Protein AF-A0A261FPN2-F1 (afdb_monomer_lite)

Radius of gyration: 29.05 Å; chains: 1; bounding box: 63×43×83 Å

Sequence (338 aa):
MRDDDDLLTIGEVAKLDGVSTKALRYYDAHGILAPIETDPRTGYRYYAPDQLLEMDVIRLCLEAGVPLDSIEAFHQTDGSLDWRALMETGRDRVAREIARLRTLETSLNDYLGEMTRKARTPADGVVRSDLPPTWMVGRPWPYYGGPFVLKPYLRAMTLLRTAVREAGLPRLLRRGIIIDCREGRAYAYQQFEPGIAKPRSDAAESAMTGIDATGIDMAIPGAAGTGKAPDQDISPTDNRTVPINDASHAGDDSVDSPDFGFDPSLTVFHPTGGPAEGQVIERESLTACFDDALAMVARNDPNKWPHATVCEIWGSHTADGRVRVRYTRHRCGVGRTA

Secondary structure (DSSP, 8-state):
---GGGPEEHHHHHHHHT--HHHHHHHHHTTSS--SEE-TTT--EEE-TTHHHHHHHHHHHHHTT--GGGGGGGB-TTS-B-HHHHHHHHHHHHHHHHHHHHHHHHHHHHHHHHHHHTT---TTSEEEEEEPP-EEEEEE-TTTTS---HHHHHHHHHHHHHHHHHTTPPEEEEEEEEEETTTTEEEEEEEEPPP-PPP---S---------------PPP------PPP----------------------S----------TTSEEE----EEEEEEEEEESSHHHHHHHHHHHHTTS-TTT--EEEEEEEEEEE-TTS-EEEEEEEESS---EE-

Foldseek 3Di:
DPPPVQKDWLVRLCVVLVHDSVVVVVCCVLLLDNAPDADPVPRTGIHGPVCSVSVVLLVLLVVLVNDPVCQSVQQDPVSDGPSVVSNVNSVVSNVVVVLVVVLVVVQVVLQVVLVVVVPDQDPVQKDKDFWAKFKKKWFWDPQQVHFDDDVVLVVRVVVQVVQCVVLVWRWHQWWFKKAQLVVRTITGITTTDPRPDDDDDDDDDDDDDDDDDDDDDDDDDDDDDDDDDDDDDDDDDDDDDDDDDDPDDDDDPDDQDDCSPGDPSMWMWTWRTTIKMKGKDKALDPRVQVRVLSVVSNPDDCQQFSMKGWTAGPCLQDPVGIGMIMIMTGRTHRHIDD

Organism: NCBI:txid1630166

Structure (mmCIF, N/CA/C/O backbone):
data_AF-A0A261FPN2-F1
#
_entry.id   AF-A0A261FPN2-F1
#
loop_
_atom_site.group_PDB
_atom_site.id
_atom_site.type_symbol
_atom_site.label_atom_id
_atom_site.label_alt_id
_atom_site.label_comp_id
_atom_site.label_asym_id
_atom_site.label_entity_id
_atom_site.label_seq_id
_atom_site.pdbx_PDB_ins_code
_atom_site.Cartn_x
_atom_site.Cartn_y
_atom_site.Cartn_z
_atom_site.occupancy
_atom_site.B_iso_or_equiv
_atom_site.auth_seq_id
_atom_site.auth_comp_id
_atom_site.auth_asym_id
_atom_site.auth_atom_id
_atom_site.pdbx_PDB_model_num
ATOM 1 N N . MET A 1 1 ? -26.924 4.685 50.268 1.00 45.91 1 MET A N 1
ATOM 2 C CA . MET A 1 1 ? -28.001 4.337 49.327 1.00 45.91 1 MET A CA 1
ATOM 3 C C . MET A 1 1 ? -28.086 5.493 48.361 1.00 45.91 1 MET A C 1
ATOM 5 O O . MET A 1 1 ? -28.294 6.603 48.831 1.00 45.91 1 MET A O 1
ATOM 9 N N . ARG A 1 2 ? -27.753 5.270 47.086 1.00 52.06 2 ARG A N 1
ATOM 10 C CA . ARG A 1 2 ? -28.153 6.202 46.022 1.00 52.06 2 ARG A CA 1
ATOM 11 C C . ARG A 1 2 ? -29.675 6.057 45.890 1.00 52.06 2 ARG A C 1
ATOM 13 O O . ARG A 1 2 ? -30.157 4.946 46.105 1.00 52.06 2 ARG A O 1
ATOM 20 N N . ASP A 1 3 ? -30.404 7.147 45.673 1.00 55.84 3 ASP A N 1
ATOM 21 C CA . ASP A 1 3 ? -31.851 7.056 45.453 1.00 55.84 3 ASP A CA 1
ATOM 22 C C . ASP A 1 3 ? -32.103 6.250 44.168 1.00 55.84 3 ASP A C 1
ATOM 24 O O . ASP A 1 3 ? -31.392 6.427 43.180 1.00 55.84 3 ASP A O 1
ATOM 28 N N . ASP A 1 4 ? -33.096 5.355 44.188 1.00 57.25 4 ASP A N 1
ATOM 29 C CA . ASP A 1 4 ? -33.496 4.536 43.025 1.00 57.25 4 ASP A CA 1
ATOM 30 C C . ASP A 1 4 ? -33.842 5.406 41.798 1.00 57.25 4 ASP A C 1
ATOM 32 O O . ASP A 1 4 ? -33.690 4.960 40.663 1.00 57.25 4 ASP A O 1
ATOM 36 N N . ASP A 1 5 ? -34.251 6.660 42.025 1.00 66.00 5 ASP A N 1
ATOM 37 C CA . ASP A 1 5 ? -34.567 7.645 40.982 1.00 66.00 5 ASP A CA 1
ATOM 38 C C . ASP A 1 5 ? -33.328 8.144 40.201 1.00 66.00 5 ASP A C 1
ATOM 40 O O . ASP A 1 5 ? -33.485 8.726 39.127 1.00 66.00 5 ASP A O 1
ATOM 44 N N . ASP A 1 6 ? -32.104 7.898 40.690 1.00 84.12 6 ASP A N 1
ATOM 45 C CA . ASP A 1 6 ? -30.853 8.291 40.018 1.00 84.12 6 ASP A CA 1
ATOM 46 C C . ASP A 1 6 ? -30.243 7.163 39.160 1.00 84.12 6 ASP A C 1
ATOM 48 O O . ASP A 1 6 ? -29.237 7.379 38.475 1.00 84.12 6 ASP A O 1
ATOM 52 N N . LEU A 1 7 ? -30.805 5.948 39.203 1.00 91.50 7 LEU A N 1
ATOM 53 C CA . LEU A 1 7 ? -30.295 4.786 38.474 1.00 91.50 7 LEU A CA 1
ATOM 54 C C . LEU A 1 7 ? -31.094 4.515 37.198 1.00 91.50 7 LEU A C 1
ATOM 56 O O . LEU A 1 7 ? -32.315 4.604 37.152 1.00 91.50 7 LEU A O 1
ATOM 60 N N . LEU A 1 8 ? -30.381 4.111 36.152 1.00 92.88 8 LEU A N 1
ATOM 61 C CA . LEU A 1 8 ? -30.948 3.820 34.843 1.00 92.88 8 LEU A CA 1
ATOM 62 C C . LEU A 1 8 ? -31.152 2.318 34.680 1.00 92.88 8 LEU A C 1
ATOM 64 O O . LEU A 1 8 ? -30.235 1.518 34.876 1.00 92.88 8 LEU A O 1
ATOM 68 N N . THR A 1 9 ? -32.338 1.914 34.247 1.00 94.06 9 THR A N 1
ATOM 69 C CA . THR A 1 9 ? -32.586 0.531 33.841 1.00 94.06 9 THR A CA 1
ATOM 70 C C . THR A 1 9 ? -31.811 0.194 32.567 1.00 94.06 9 THR A C 1
ATOM 72 O O . THR A 1 9 ? -31.523 1.049 31.728 1.00 94.06 9 THR A O 1
ATOM 75 N N . ILE A 1 10 ? -31.555 -1.097 32.338 1.00 93.56 10 ILE A N 1
ATOM 76 C CA . ILE A 1 10 ? -30.924 -1.575 31.093 1.00 93.56 10 ILE A CA 1
ATOM 77 C C . ILE A 1 10 ? -31.620 -1.076 29.811 1.00 93.56 10 ILE A C 1
ATOM 79 O O . ILE A 1 10 ? -30.971 -0.899 28.784 1.00 93.56 10 ILE A O 1
ATOM 83 N N . GLY A 1 11 ? -32.942 -0.871 29.848 1.00 92.75 11 GLY A N 1
ATOM 84 C CA . GLY A 1 11 ? -33.708 -0.366 28.707 1.00 92.75 11 GLY A CA 1
ATOM 85 C C . GLY A 1 11 ? -33.477 1.122 28.449 1.00 92.75 11 GLY A C 1
ATOM 86 O O . GLY A 1 11 ? -33.424 1.539 27.293 1.00 92.75 11 GLY A O 1
ATOM 87 N N . GLU A 1 12 ? -33.309 1.909 29.510 1.00 93.19 12 GLU A N 1
ATOM 88 C CA . GLU A 1 12 ? -32.992 3.335 29.419 1.00 93.19 12 GLU A CA 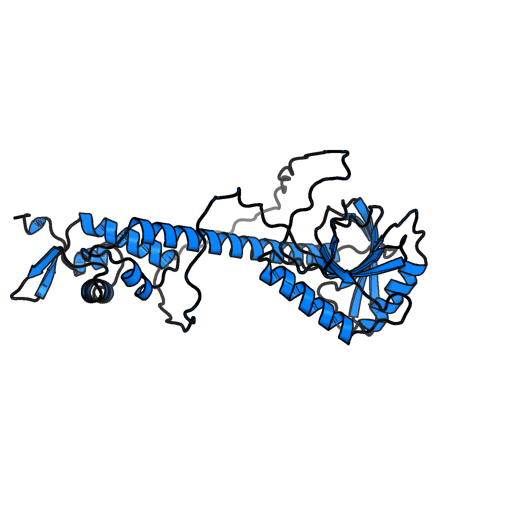1
ATOM 89 C C . GLU A 1 12 ? -31.569 3.544 28.911 1.00 93.19 12 GLU A C 1
ATOM 91 O O . GLU A 1 12 ? -31.394 4.284 27.947 1.00 93.19 12 GLU A O 1
ATOM 96 N N . VAL A 1 13 ? -30.589 2.811 29.454 1.00 91.69 13 VAL A N 1
ATOM 97 C CA . VAL A 1 13 ? -29.198 2.830 28.960 1.00 91.69 13 VAL A CA 1
ATOM 98 C C . VAL A 1 13 ? -29.137 2.425 27.488 1.00 91.69 13 VAL A C 1
ATOM 100 O O . VAL A 1 13 ? -28.566 3.136 26.667 1.00 91.69 13 VAL A O 1
ATOM 103 N N . ALA A 1 14 ? -29.806 1.328 27.115 1.00 90.56 14 ALA A N 1
ATOM 104 C CA . ALA A 1 14 ? -29.881 0.873 25.726 1.00 90.56 14 ALA A CA 1
ATOM 105 C C . ALA A 1 14 ? -30.400 1.966 24.775 1.00 90.56 14 ALA A C 1
ATOM 107 O O . ALA A 1 14 ? -29.892 2.139 23.667 1.00 90.56 14 ALA A O 1
ATOM 108 N N . LYS A 1 15 ? -31.409 2.726 25.211 1.00 90.19 15 LYS A N 1
ATOM 109 C CA . LYS A 1 15 ? -31.990 3.813 24.421 1.00 90.19 15 LYS A CA 1
ATOM 110 C C . LYS A 1 15 ? -31.086 5.047 24.361 1.00 90.19 15 LYS A C 1
ATOM 112 O O . LYS A 1 15 ? -31.037 5.675 23.307 1.00 90.19 15 LYS A O 1
ATOM 117 N N . LEU A 1 16 ? -30.427 5.403 25.464 1.00 87.94 16 LEU A N 1
ATOM 118 C CA . LEU A 1 16 ? -29.538 6.565 25.548 1.00 87.94 16 LEU A CA 1
ATOM 119 C C . LEU A 1 16 ? -28.269 6.366 24.711 1.00 87.94 16 LEU A C 1
ATOM 121 O O . LEU A 1 16 ? -27.937 7.235 23.910 1.00 87.94 16 LEU A O 1
ATOM 125 N N . ASP A 1 17 ? -27.638 5.196 24.818 1.00 83.19 17 ASP A N 1
ATOM 126 C CA . ASP A 1 17 ? -26.339 4.928 24.186 1.00 83.19 17 ASP A CA 1
ATOM 127 C C . ASP A 1 17 ? -26.446 4.262 22.808 1.00 83.19 17 ASP A C 1
ATOM 129 O O . ASP A 1 17 ? -25.434 4.028 22.140 1.00 83.19 17 ASP A O 1
ATOM 133 N N . GLY A 1 18 ? -27.673 3.959 22.367 1.00 84.38 18 GLY A N 1
ATOM 134 C CA . GLY A 1 18 ? -27.950 3.372 21.056 1.00 84.38 18 GLY A CA 1
ATOM 135 C C . GLY A 1 18 ? -27.542 1.901 20.930 1.00 84.38 18 GLY A C 1
ATOM 136 O O . GLY A 1 18 ? -27.325 1.415 19.821 1.00 84.38 18 GLY A O 1
ATOM 137 N N . VAL A 1 19 ? -27.440 1.176 22.047 1.00 85.81 19 VAL A N 1
ATOM 138 C CA . VAL A 1 19 ? -27.058 -0.244 22.088 1.00 85.81 19 VAL A CA 1
ATOM 139 C C . VAL A 1 19 ? -28.257 -1.133 22.400 1.00 85.81 19 VAL A C 1
ATOM 141 O O . VAL A 1 19 ? -29.235 -0.722 23.013 1.00 85.81 19 VAL A O 1
ATOM 144 N N . SER A 1 20 ? -28.207 -2.403 21.998 1.00 90.25 20 SER A N 1
ATOM 145 C CA . SER A 1 20 ? -29.272 -3.339 22.373 1.00 90.25 20 SER A CA 1
ATOM 146 C C . SER A 1 20 ? -29.152 -3.761 23.843 1.00 90.25 20 SER A C 1
ATOM 148 O O . SER A 1 20 ? -28.054 -3.962 24.360 1.00 90.25 20 SER A O 1
ATOM 150 N N . THR A 1 21 ? -30.280 -4.033 24.505 1.00 92.81 21 THR A N 1
ATOM 151 C CA . THR A 1 21 ? -30.278 -4.645 25.850 1.00 92.81 21 THR A CA 1
ATOM 152 C C . THR A 1 21 ? -29.568 -6.004 25.873 1.00 92.81 21 THR A C 1
ATOM 154 O O . THR A 1 21 ? -29.032 -6.410 26.902 1.00 92.81 21 THR A O 1
ATOM 157 N N . LYS A 1 22 ? -29.524 -6.712 24.734 1.00 92.38 22 LYS A N 1
ATOM 158 C CA . LYS A 1 22 ? -28.743 -7.944 24.564 1.00 92.38 22 LYS A CA 1
ATOM 159 C C . LYS A 1 22 ? -27.235 -7.677 24.647 1.00 92.38 22 LYS A C 1
ATOM 161 O O . LYS A 1 22 ? -26.543 -8.470 25.273 1.00 92.38 22 LYS A O 1
ATOM 166 N N . ALA A 1 23 ? -26.749 -6.583 24.059 1.00 90.31 23 ALA A N 1
ATOM 167 C CA . ALA A 1 23 ? -25.344 -6.184 24.146 1.00 90.31 23 ALA A CA 1
ATOM 168 C C . ALA A 1 23 ? -24.957 -5.832 25.588 1.00 90.31 23 ALA A C 1
ATOM 170 O O . ALA A 1 23 ? -23.969 -6.346 26.087 1.00 90.31 23 ALA A O 1
ATOM 171 N N . LEU A 1 24 ? -25.793 -5.081 26.310 1.00 91.62 24 LEU A N 1
ATOM 172 C CA . LEU A 1 24 ? -25.547 -4.769 27.726 1.00 91.62 24 LEU A CA 1
ATOM 173 C C . LEU A 1 24 ? -25.494 -6.022 28.615 1.00 91.62 24 LEU A C 1
ATOM 175 O O . LEU A 1 24 ? -24.639 -6.128 29.488 1.00 91.62 24 LEU A O 1
ATOM 179 N N . ARG A 1 25 ? -26.359 -7.016 28.362 1.00 92.19 25 ARG A N 1
ATOM 180 C CA . ARG A 1 25 ? -26.279 -8.326 29.041 1.00 92.19 25 ARG A CA 1
ATOM 181 C C . ARG A 1 25 ? -25.009 -9.093 28.687 1.00 92.19 25 ARG A C 1
ATOM 183 O O . ARG A 1 25 ? -24.506 -9.833 29.522 1.00 92.19 25 ARG A O 1
ATOM 190 N N . TYR A 1 26 ? -24.527 -8.952 27.454 1.00 90.50 26 TYR A N 1
ATOM 191 C CA . TYR A 1 26 ? -23.256 -9.535 27.043 1.00 90.50 26 TYR A CA 1
ATOM 192 C C . TYR A 1 26 ? -22.096 -8.868 27.782 1.00 90.50 26 TYR A C 1
ATOM 194 O O . TYR A 1 26 ? -21.262 -9.579 28.328 1.00 90.50 26 TYR A O 1
ATOM 202 N N . TYR A 1 27 ? -22.073 -7.535 27.857 1.00 91.38 27 TYR A N 1
ATOM 203 C CA . TYR A 1 27 ? -21.020 -6.801 28.558 1.00 91.38 27 TYR A CA 1
ATOM 204 C C . TYR A 1 27 ? -20.962 -7.161 30.041 1.00 91.38 27 TYR A C 1
ATOM 206 O O . TYR A 1 27 ? -19.879 -7.395 30.558 1.00 91.38 27 TYR A O 1
ATOM 214 N N . ASP A 1 28 ? -22.116 -7.285 30.694 1.00 90.88 28 ASP A N 1
ATOM 215 C CA . ASP A 1 28 ? -22.213 -7.778 32.070 1.00 90.88 28 ASP A CA 1
ATOM 216 C C . ASP A 1 28 ? -21.644 -9.202 32.205 1.00 90.88 28 ASP A C 1
ATOM 218 O O . ASP A 1 28 ? -20.754 -9.450 33.014 1.00 90.88 28 ASP A O 1
ATOM 222 N N . ALA A 1 29 ? -22.084 -10.133 31.351 1.00 89.19 29 ALA A N 1
ATOM 223 C CA . ALA A 1 29 ? -21.656 -11.532 31.418 1.00 89.19 29 ALA A CA 1
ATOM 224 C C . ALA A 1 29 ? -20.145 -11.744 31.199 1.00 89.19 29 ALA A C 1
ATOM 226 O O . ALA A 1 29 ? -19.601 -12.7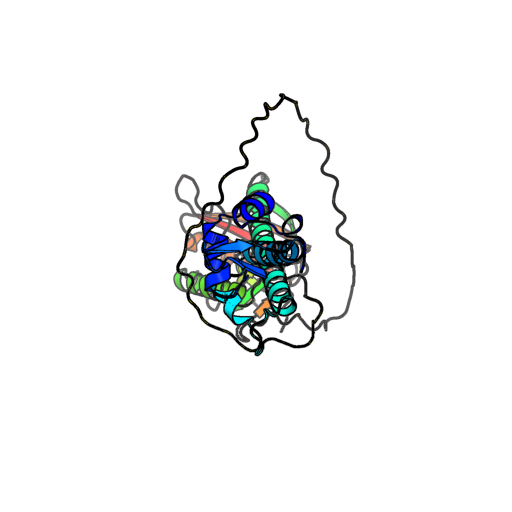23 31.705 1.00 89.19 29 ALA A O 1
ATOM 227 N N . HIS A 1 30 ? -19.488 -10.846 30.463 1.00 86.69 30 HIS A N 1
ATOM 228 C CA . HIS A 1 30 ? -18.053 -10.909 30.157 1.00 86.69 30 HIS A CA 1
ATOM 229 C C . HIS A 1 30 ? -17.228 -9.926 31.006 1.00 86.69 30 HIS A C 1
ATOM 231 O O . HIS A 1 30 ? -16.036 -9.756 30.778 1.00 86.69 30 HIS A O 1
ATOM 237 N N . GLY A 1 31 ? -17.846 -9.262 31.992 1.00 86.25 31 GLY A N 1
ATOM 238 C CA . GLY A 1 31 ? -17.165 -8.313 32.880 1.00 86.25 31 GLY A CA 1
ATOM 239 C C . GLY A 1 31 ? -16.731 -7.001 32.217 1.00 86.25 31 GLY A C 1
ATOM 240 O O . GLY A 1 31 ? -16.047 -6.206 32.846 1.00 86.25 31 GLY A O 1
ATOM 241 N N . ILE A 1 32 ? -17.165 -6.747 30.980 1.00 89.38 32 ILE A N 1
ATOM 242 C CA . ILE A 1 32 ? -16.862 -5.528 30.219 1.00 89.38 32 ILE A CA 1
ATOM 243 C C . ILE A 1 32 ? -17.594 -4.319 30.814 1.00 89.38 32 ILE A C 1
ATOM 245 O O . ILE A 1 32 ? -17.054 -3.220 30.871 1.00 89.38 32 ILE A O 1
ATOM 249 N N . LEU A 1 33 ? -18.843 -4.513 31.244 1.00 90.56 33 LEU A N 1
ATOM 250 C CA . LEU A 1 33 ? -19.577 -3.512 32.014 1.00 90.56 33 LEU A CA 1
ATOM 251 C C . LEU A 1 33 ? -20.621 -4.185 32.901 1.00 90.56 33 LEU A C 1
ATOM 253 O O . LEU A 1 33 ? -21.723 -4.518 32.452 1.00 90.56 33 LEU A O 1
ATOM 257 N N . ALA A 1 34 ? -20.278 -4.353 34.173 1.00 91.38 34 ALA A N 1
ATOM 258 C CA . ALA A 1 34 ? -21.208 -4.849 35.175 1.00 91.38 34 ALA A CA 1
ATOM 259 C C . ALA A 1 34 ? -22.188 -3.737 35.606 1.00 91.38 34 ALA A C 1
ATOM 261 O O . ALA A 1 34 ? -21.772 -2.590 35.785 1.00 91.38 34 ALA A O 1
ATOM 262 N N . PRO A 1 35 ? -23.484 -4.037 35.796 1.00 93.50 35 PRO A N 1
ATOM 263 C CA . PRO A 1 35 ? -24.420 -3.089 36.392 1.00 93.50 35 PRO A CA 1
ATOM 264 C C . PRO A 1 35 ? -23.995 -2.753 37.827 1.00 93.50 35 PRO A C 1
ATOM 266 O O . PRO A 1 35 ? -23.519 -3.628 38.554 1.00 93.50 35 PRO A O 1
ATOM 269 N N . ILE A 1 36 ? -24.200 -1.506 38.260 1.00 93.81 36 ILE A N 1
ATOM 270 C CA . ILE A 1 36 ? -23.898 -1.108 39.644 1.00 93.81 36 ILE A CA 1
ATOM 271 C C . ILE A 1 36 ? -24.783 -1.847 40.653 1.00 93.81 36 ILE A C 1
ATOM 273 O O . ILE A 1 36 ? -24.369 -2.089 41.786 1.00 93.81 36 ILE A O 1
ATOM 277 N N . GLU A 1 37 ? -25.992 -2.223 40.231 1.00 93.12 37 GLU A N 1
ATOM 278 C CA . GLU A 1 37 ? -26.934 -2.977 41.042 1.00 93.12 37 GLU A CA 1
ATOM 279 C C . GLU A 1 37 ? -27.749 -3.954 40.186 1.00 93.12 37 GLU A C 1
ATOM 281 O O . GLU A 1 37 ? -28.149 -3.666 39.055 1.00 93.12 37 GLU A O 1
ATOM 286 N N . THR A 1 38 ? -27.999 -5.142 40.737 1.00 93.25 38 THR A N 1
ATOM 287 C CA . THR A 1 38 ? -28.943 -6.109 40.174 1.00 93.25 38 THR A CA 1
ATOM 288 C C . THR A 1 38 ? -29.956 -6.489 41.243 1.00 93.25 38 THR A C 1
ATOM 290 O O . THR A 1 38 ? -29.565 -7.002 42.292 1.00 93.25 38 THR A O 1
ATOM 293 N N . ASP A 1 39 ? -31.247 -6.280 40.975 1.00 91.56 39 ASP A N 1
ATOM 294 C CA . ASP A 1 39 ? -32.321 -6.661 41.896 1.00 91.56 39 ASP A CA 1
ATOM 295 C C . ASP A 1 39 ? -32.279 -8.188 42.112 1.00 91.56 39 ASP A C 1
ATOM 297 O O . ASP A 1 39 ? -32.493 -8.952 41.163 1.00 91.56 39 ASP A O 1
ATOM 301 N N . PRO A 1 40 ? -32.038 -8.671 43.345 1.00 90.56 40 PRO A N 1
ATOM 302 C CA . PRO A 1 40 ? -31.872 -10.096 43.626 1.00 90.56 40 PRO A CA 1
ATOM 303 C C . PRO A 1 40 ? -33.157 -10.913 43.442 1.00 90.56 40 PRO A C 1
ATOM 305 O O . PRO A 1 40 ? -33.102 -12.139 43.344 1.00 90.56 40 PRO A O 1
ATOM 308 N N . ARG A 1 41 ? -34.326 -10.266 43.417 1.00 90.94 41 ARG A N 1
ATOM 309 C CA . ARG A 1 41 ? -35.633 -10.920 43.315 1.00 90.94 41 ARG A CA 1
ATOM 310 C C . ARG A 1 41 ? -36.136 -10.989 41.877 1.00 90.94 41 ARG A C 1
ATOM 312 O O . ARG A 1 41 ? -36.821 -11.948 41.525 1.00 90.94 41 ARG A O 1
ATOM 319 N N . THR A 1 42 ? -35.829 -9.982 41.061 1.00 90.31 42 THR A N 1
ATOM 320 C CA . THR A 1 42 ? -36.321 -9.881 39.674 1.00 90.31 42 THR A CA 1
ATOM 321 C C . THR A 1 42 ? -35.226 -10.054 38.618 1.00 90.31 42 THR A C 1
ATOM 323 O O . THR A 1 42 ? -35.536 -10.356 37.466 1.00 90.31 42 THR A O 1
ATOM 326 N N . GLY A 1 43 ? -33.953 -9.888 38.986 1.00 88.31 43 GLY A N 1
ATOM 327 C CA . GLY A 1 43 ? -32.811 -9.905 38.070 1.00 88.31 43 GLY A CA 1
ATOM 328 C C . GLY A 1 43 ? -32.690 -8.651 37.196 1.00 88.31 43 GLY A C 1
ATOM 329 O O . GLY A 1 43 ? -31.956 -8.671 36.199 1.00 88.31 43 GLY A O 1
ATOM 330 N N . TYR A 1 44 ? -33.430 -7.583 37.518 1.00 90.81 44 TYR A N 1
ATOM 331 C CA . TYR A 1 44 ? -33.327 -6.302 36.820 1.00 90.81 44 TYR A CA 1
ATOM 332 C C . TYR A 1 44 ? -31.968 -5.661 37.072 1.00 90.81 44 TYR A C 1
ATOM 334 O O . TYR A 1 44 ? -31.452 -5.711 38.181 1.00 90.81 44 TYR A O 1
ATOM 342 N N . ARG A 1 45 ? -31.396 -5.075 36.019 1.00 93.62 45 ARG A N 1
ATOM 343 C CA . ARG A 1 45 ? -30.075 -4.446 36.034 1.00 93.62 45 ARG A CA 1
ATOM 344 C C . ARG A 1 45 ? -30.224 -2.938 36.018 1.00 93.62 45 ARG A C 1
ATOM 346 O O . ARG A 1 45 ? -30.949 -2.414 35.163 1.00 93.62 45 ARG A O 1
ATOM 353 N N . TYR A 1 46 ? -29.487 -2.301 36.910 1.00 94.12 46 TYR A N 1
ATOM 354 C CA . TYR A 1 46 ? -29.456 -0.866 37.107 1.00 94.12 46 TYR A CA 1
ATOM 355 C C . TYR A 1 46 ? -28.029 -0.357 36.934 1.00 94.12 46 TYR A C 1
ATOM 357 O O . TYR A 1 46 ? -27.070 -0.983 37.388 1.00 94.12 46 TYR A O 1
ATOM 365 N N . TYR A 1 47 ? -27.901 0.774 36.256 1.00 93.88 47 TYR A N 1
ATOM 366 C CA . TYR A 1 47 ? -26.635 1.403 35.916 1.00 93.88 47 TYR A CA 1
ATOM 367 C C . TYR A 1 47 ? -26.618 2.825 36.459 1.00 93.88 47 TYR A C 1
ATOM 369 O O . TYR A 1 47 ? -27.631 3.525 36.424 1.00 93.88 47 TYR A O 1
ATOM 377 N N . ALA A 1 48 ? -25.466 3.264 36.954 1.00 92.88 48 ALA A N 1
ATOM 378 C CA . ALA A 1 48 ? -25.298 4.657 37.348 1.00 92.88 48 ALA A CA 1
ATOM 379 C C . ALA A 1 48 ? -25.064 5.547 36.109 1.00 92.88 48 ALA A C 1
ATOM 381 O O . ALA A 1 48 ? -24.472 5.073 35.137 1.00 92.88 48 ALA A O 1
ATOM 382 N N . PRO A 1 49 ? -25.429 6.842 36.149 1.00 89.62 49 PRO A N 1
ATOM 383 C CA . PRO A 1 49 ? -25.135 7.784 35.068 1.00 89.62 49 PRO A CA 1
ATOM 384 C C . PRO A 1 49 ? -23.648 7.838 34.688 1.00 89.62 49 PRO A C 1
ATOM 386 O O . PRO A 1 49 ? -23.318 7.949 33.512 1.00 89.62 49 PRO A O 1
ATOM 389 N N . ASP A 1 50 ? -22.743 7.674 35.658 1.00 88.81 50 ASP A N 1
ATOM 390 C CA . ASP A 1 50 ? -21.294 7.649 35.413 1.00 88.81 50 ASP A CA 1
ATOM 391 C C . ASP A 1 50 ? -20.858 6.464 34.524 1.00 88.81 50 ASP A C 1
ATOM 393 O O . ASP A 1 50 ? -19.876 6.576 33.793 1.00 88.81 50 ASP A O 1
ATOM 397 N N . GLN A 1 51 ? -21.608 5.351 34.517 1.00 91.06 51 GLN A N 1
ATOM 398 C CA . GLN A 1 51 ? -21.320 4.184 33.667 1.00 91.06 51 GLN A CA 1
ATOM 399 C C . GLN A 1 51 ? -21.652 4.428 32.188 1.00 91.06 51 GLN A C 1
ATOM 401 O O . GLN A 1 51 ? -21.217 3.665 31.326 1.00 91.06 51 GLN A O 1
ATOM 406 N N . LEU A 1 52 ? -22.379 5.505 31.866 1.00 90.00 52 LEU A N 1
ATOM 407 C CA . LEU A 1 52 ? -22.577 5.926 30.476 1.00 90.00 52 LEU A CA 1
ATOM 408 C C . LEU A 1 52 ? -21.259 6.411 29.854 1.00 90.00 52 LEU A C 1
ATOM 410 O O . LEU A 1 52 ? -21.005 6.171 28.679 1.00 90.00 52 LEU A O 1
ATOM 414 N N . LEU A 1 53 ? -20.364 7.014 30.648 1.00 88.44 53 LEU A N 1
ATOM 415 C CA . LEU A 1 53 ? -19.031 7.395 30.167 1.00 88.44 53 LEU A CA 1
ATOM 416 C C . LEU A 1 53 ? -18.179 6.161 29.835 1.00 88.44 53 LEU A C 1
ATOM 418 O O . LEU A 1 53 ? -17.440 6.163 28.852 1.00 88.44 53 LEU A O 1
ATOM 422 N N . GLU A 1 54 ? -18.301 5.091 30.625 1.00 90.75 54 GLU A N 1
ATOM 423 C CA . GLU A 1 54 ? -17.666 3.799 30.334 1.00 90.75 54 GLU A CA 1
ATOM 424 C C . GLU A 1 54 ? -18.236 3.196 29.039 1.00 90.75 54 GLU A C 1
ATOM 426 O O . GLU A 1 54 ? -17.479 2.722 28.189 1.00 90.75 54 GLU A O 1
ATOM 431 N N . MET A 1 55 ? -19.555 3.300 28.827 1.00 89.94 55 MET A N 1
ATOM 432 C CA . MET A 1 55 ? -20.201 2.886 27.577 1.00 89.94 55 MET A CA 1
ATOM 433 C C . MET A 1 55 ? -19.684 3.659 26.362 1.00 89.94 55 MET A C 1
ATOM 435 O O . MET A 1 55 ? -19.393 3.055 25.326 1.00 89.94 55 MET A O 1
ATOM 439 N N . ASP A 1 56 ? -19.542 4.981 26.482 1.00 88.56 56 ASP A N 1
ATOM 440 C CA . ASP A 1 56 ? -19.006 5.832 25.421 1.00 88.56 56 ASP A CA 1
ATOM 441 C C . ASP A 1 56 ? -17.591 5.394 25.025 1.00 88.56 56 ASP A C 1
ATOM 443 O O . ASP A 1 56 ? -17.283 5.291 23.834 1.00 88.56 56 ASP A O 1
ATOM 447 N N . VAL A 1 57 ? -16.742 5.070 26.006 1.00 91.50 57 VAL A N 1
ATOM 448 C CA . VAL A 1 57 ? -15.388 4.552 25.759 1.00 91.50 57 VAL A CA 1
ATOM 449 C C . VAL A 1 57 ? -15.427 3.196 25.054 1.00 91.50 57 VAL A C 1
ATOM 451 O O . VAL A 1 57 ? -14.709 3.015 24.065 1.00 91.50 57 VAL A O 1
ATOM 454 N N . ILE A 1 58 ? -16.266 2.258 25.513 1.00 91.56 58 ILE A N 1
ATOM 455 C CA . ILE A 1 58 ? -16.441 0.953 24.855 1.00 91.56 58 ILE A CA 1
ATOM 456 C C . ILE A 1 58 ? -16.846 1.170 23.394 1.00 91.56 58 ILE A C 1
ATOM 458 O O . ILE A 1 58 ? -16.208 0.621 22.495 1.00 91.56 58 ILE A O 1
ATOM 462 N N . ARG A 1 59 ? -17.851 2.016 23.135 1.00 89.38 59 ARG A N 1
ATOM 463 C CA . ARG A 1 59 ? -18.337 2.314 21.781 1.00 89.38 59 ARG A CA 1
ATOM 464 C C . ARG A 1 59 ? -17.240 2.905 20.900 1.00 89.38 59 ARG A C 1
ATOM 466 O O . ARG A 1 59 ? -17.030 2.402 19.800 1.00 89.38 59 ARG A O 1
ATOM 473 N N . LEU A 1 60 ? -16.502 3.904 21.388 1.00 92.38 60 LEU A N 1
ATOM 474 C CA . LEU A 1 60 ? -15.383 4.500 20.650 1.00 92.38 60 LEU A CA 1
ATOM 475 C C . LEU A 1 60 ? -14.322 3.458 20.282 1.00 92.38 60 LEU A C 1
ATOM 477 O O . LEU A 1 60 ? -13.795 3.478 19.172 1.00 92.38 60 LEU A O 1
ATOM 481 N N . CYS A 1 61 ? -14.019 2.525 21.186 1.00 93.25 61 CYS A N 1
ATOM 482 C CA . CYS A 1 61 ? -13.043 1.470 20.923 1.00 93.25 61 CYS A CA 1
ATOM 483 C C . CYS A 1 61 ? -13.564 0.443 19.907 1.00 93.25 61 CYS A C 1
ATOM 485 O O . CYS A 1 61 ? -12.814 0.035 19.018 1.00 93.25 61 CYS A O 1
ATOM 487 N N . LEU A 1 62 ? -14.845 0.070 19.980 1.00 91.44 62 LEU A N 1
ATOM 488 C CA . LEU A 1 62 ? -15.486 -0.796 18.985 1.00 91.44 62 LEU A CA 1
ATOM 489 C C . LEU A 1 62 ? -15.517 -0.134 17.597 1.00 91.44 62 LEU A C 1
ATOM 491 O O . LEU A 1 62 ? -15.171 -0.776 16.607 1.00 91.44 62 LEU A O 1
ATOM 495 N N . GLU A 1 63 ? -15.855 1.157 17.516 1.00 92.50 63 GLU A N 1
ATOM 496 C CA . GLU A 1 63 ? -15.824 1.949 16.274 1.00 92.50 63 GLU A CA 1
ATOM 497 C C . GLU A 1 63 ? -14.399 2.116 15.725 1.00 92.50 63 GLU A C 1
ATOM 499 O O . GLU A 1 63 ? -14.181 2.046 14.515 1.00 92.50 63 GLU A O 1
ATOM 504 N N . ALA A 1 64 ? -13.404 2.242 16.608 1.00 94.50 64 ALA A N 1
ATOM 505 C CA . ALA A 1 64 ? -11.982 2.180 16.269 1.00 94.50 64 ALA A CA 1
ATOM 506 C C . ALA A 1 64 ? -11.525 0.783 15.797 1.00 94.50 64 ALA A C 1
ATOM 508 O O . ALA A 1 64 ? -10.359 0.589 15.438 1.00 94.50 64 ALA A O 1
ATOM 509 N N . GLY A 1 65 ? -12.423 -0.203 15.801 1.00 92.44 65 GLY A N 1
ATOM 510 C CA . GLY A 1 65 ? -12.182 -1.558 15.336 1.00 92.44 65 GLY A CA 1
ATOM 511 C C . GLY A 1 65 ? -11.497 -2.452 16.362 1.00 92.44 65 GLY A C 1
ATOM 512 O O . GLY A 1 65 ? -10.904 -3.449 15.955 1.00 92.44 65 GLY A O 1
ATOM 513 N N . VAL A 1 66 ? -11.508 -2.125 17.660 1.00 93.75 66 VAL A N 1
ATOM 514 C CA . VAL A 1 66 ? -11.126 -3.065 18.730 1.00 93.75 66 VAL A CA 1
ATOM 515 C C . VAL A 1 66 ? -12.209 -4.149 18.812 1.00 93.75 66 VAL A C 1
ATOM 517 O O . VAL A 1 66 ? -13.367 -3.813 19.038 1.00 93.75 66 VAL A O 1
ATOM 520 N N . PRO A 1 67 ? -11.891 -5.441 18.610 1.00 90.81 67 PRO A N 1
ATOM 521 C CA . PRO A 1 67 ? -12.880 -6.504 18.733 1.00 90.81 67 PRO A CA 1
ATOM 522 C C . PRO A 1 67 ? -13.398 -6.594 20.164 1.00 90.81 67 PRO A C 1
ATOM 524 O O . PRO A 1 67 ? -12.605 -6.542 21.105 1.00 90.81 67 PRO A O 1
ATOM 527 N N . LEU A 1 68 ? -14.704 -6.791 20.325 1.00 86.19 68 LEU A N 1
ATOM 528 C CA . LEU A 1 68 ? -15.341 -6.875 21.638 1.00 86.19 68 LEU A CA 1
ATOM 529 C C . LEU A 1 68 ? -14.703 -7.956 22.527 1.00 86.19 68 LEU A C 1
ATOM 531 O O . LEU A 1 68 ? -14.371 -7.686 23.675 1.00 86.19 68 LEU A O 1
ATOM 535 N N . ASP A 1 69 ? -14.423 -9.129 21.959 1.00 84.06 69 ASP A N 1
ATOM 536 C CA . ASP A 1 69 ? -13.816 -10.265 22.673 1.00 84.06 69 ASP A CA 1
ATOM 537 C C . ASP A 1 69 ? -12.367 -9.992 23.112 1.00 84.06 69 ASP A C 1
ATOM 539 O O . ASP A 1 69 ? -11.825 -10.683 23.967 1.00 84.06 69 ASP A O 1
ATOM 543 N N . SER A 1 70 ? -11.715 -8.969 22.544 1.00 87.31 70 SER A N 1
ATOM 544 C CA . SER A 1 70 ? -10.377 -8.555 22.981 1.00 87.31 70 SER A CA 1
ATOM 545 C C . SER A 1 70 ? -10.400 -7.608 24.179 1.00 87.31 70 SER A C 1
ATOM 547 O O . SER A 1 70 ? -9.349 -7.381 24.773 1.00 87.31 70 SER A O 1
ATOM 549 N N . ILE A 1 71 ? -11.566 -7.064 24.550 1.00 89.06 71 ILE A N 1
ATOM 550 C CA . ILE A 1 71 ? -11.682 -6.119 25.669 1.00 89.06 71 ILE A CA 1
ATOM 551 C C . ILE A 1 71 ? -11.382 -6.809 27.008 1.00 89.06 71 ILE A C 1
ATOM 553 O O . ILE A 1 71 ? -10.763 -6.206 27.880 1.00 89.06 71 ILE A O 1
ATOM 557 N N . GLU A 1 72 ? -11.704 -8.097 27.143 1.00 85.38 72 GLU A N 1
ATOM 558 C CA . GLU A 1 72 ? -11.386 -8.893 28.340 1.00 85.38 72 GLU A CA 1
ATOM 559 C C . GLU A 1 72 ? -9.881 -8.932 28.650 1.00 85.38 72 GLU A C 1
ATOM 561 O O . GLU A 1 72 ? -9.478 -9.017 29.809 1.00 85.38 72 GLU A O 1
ATOM 566 N N . ALA A 1 73 ? -9.027 -8.811 27.625 1.00 88.62 73 ALA A N 1
ATOM 567 C CA . ALA A 1 73 ? -7.575 -8.787 27.798 1.00 88.62 73 ALA A CA 1
ATOM 568 C C . ALA A 1 73 ? -7.073 -7.542 28.554 1.00 88.62 73 ALA A C 1
ATOM 570 O O . ALA A 1 73 ? -5.913 -7.509 28.961 1.00 88.62 73 ALA A O 1
ATOM 571 N N . PHE A 1 74 ? -7.929 -6.534 28.746 1.00 92.19 74 PHE A N 1
ATOM 572 C CA . PHE A 1 74 ? -7.627 -5.313 29.490 1.00 92.19 74 PHE A CA 1
ATOM 573 C C . PHE A 1 74 ? -8.083 -5.378 30.953 1.00 92.19 74 PHE A C 1
ATOM 575 O O . PHE A 1 74 ? -8.012 -4.369 31.651 1.00 92.19 74 PHE A O 1
ATOM 582 N N . HIS A 1 75 ? -8.553 -6.529 31.446 1.00 91.62 75 HIS A N 1
ATOM 583 C CA . HIS A 1 75 ? -8.868 -6.682 32.866 1.00 91.62 75 HIS A CA 1
ATOM 584 C C . HIS A 1 75 ? -7.602 -6.619 33.727 1.00 91.62 75 HIS A C 1
ATOM 586 O O . HIS A 1 75 ? -6.602 -7.293 33.474 1.00 91.62 75 HIS A O 1
ATOM 592 N N . GLN A 1 76 ? -7.675 -5.827 34.788 1.00 89.19 76 GLN A N 1
ATOM 593 C CA . GLN A 1 76 ? -6.671 -5.748 35.835 1.00 89.19 76 GLN A CA 1
ATOM 594 C C . GLN A 1 76 ? -6.883 -6.852 36.878 1.00 89.19 76 GLN A C 1
ATOM 596 O O . GLN A 1 76 ? -7.914 -7.525 36.924 1.00 89.19 76 GLN A O 1
ATOM 601 N N . THR A 1 77 ? -5.901 -7.032 37.763 1.00 88.62 77 THR A N 1
ATOM 602 C CA . THR A 1 77 ? -5.935 -8.054 38.824 1.00 88.62 77 THR A CA 1
ATOM 603 C C . THR A 1 77 ? -7.108 -7.879 39.796 1.00 88.62 77 THR A C 1
ATOM 605 O O . THR A 1 77 ? -7.542 -8.850 40.410 1.00 88.62 77 THR A O 1
ATOM 608 N N . ASP A 1 78 ? -7.619 -6.656 39.951 1.00 87.12 78 ASP A N 1
ATOM 609 C CA . ASP A 1 78 ? -8.784 -6.348 40.787 1.00 87.12 78 ASP A CA 1
ATOM 610 C C . ASP A 1 78 ? -10.130 -6.542 40.061 1.00 87.12 78 ASP A C 1
ATOM 612 O O . ASP A 1 78 ? -11.184 -6.322 40.656 1.00 87.12 78 ASP A O 1
ATOM 616 N N . GLY A 1 79 ? -10.100 -6.982 38.798 1.00 82.25 79 GLY A N 1
ATOM 617 C CA . GLY A 1 79 ? -11.273 -7.194 37.954 1.00 82.25 79 GLY A CA 1
ATOM 618 C C . GLY A 1 79 ? -11.792 -5.933 37.263 1.00 82.25 79 GLY A C 1
ATOM 619 O O . GLY A 1 79 ? -12.753 -6.034 36.507 1.00 82.25 79 GLY A O 1
ATOM 620 N N . SER A 1 80 ? -11.182 -4.764 37.489 1.00 85.38 80 SER A N 1
ATOM 621 C CA . SER A 1 80 ? -11.519 -3.541 36.756 1.00 85.38 80 SER A CA 1
ATOM 622 C C . SER A 1 80 ? -10.896 -3.531 35.358 1.00 85.38 80 SER A C 1
ATOM 624 O O . SER A 1 80 ? -9.867 -4.160 35.114 1.00 85.38 80 SER A O 1
ATOM 626 N N . LEU A 1 81 ? -11.497 -2.795 34.423 1.00 89.00 81 LEU A N 1
ATOM 627 C CA . LEU A 1 81 ? -10.909 -2.569 33.102 1.00 89.00 81 LEU A CA 1
ATOM 628 C C . LEU A 1 81 ? -9.801 -1.512 33.160 1.00 89.00 81 LEU A C 1
ATOM 630 O O . LEU A 1 81 ? -9.970 -0.434 33.734 1.00 89.00 81 LEU A O 1
ATOM 634 N N . ASP A 1 82 ? -8.676 -1.774 32.496 1.00 92.94 82 ASP A N 1
ATOM 635 C CA . ASP A 1 82 ? -7.689 -0.748 32.162 1.00 92.94 82 ASP A CA 1
ATOM 636 C C . ASP A 1 82 ? -8.197 0.102 30.987 1.00 92.94 82 ASP A C 1
ATOM 638 O O . ASP A 1 82 ? -7.865 -0.096 29.812 1.00 92.94 82 ASP A O 1
ATOM 642 N N . TRP A 1 83 ? -9.031 1.084 31.329 1.00 91.69 83 TRP A N 1
ATOM 643 C CA . TRP A 1 83 ? -9.616 2.025 30.379 1.00 91.69 83 TRP A CA 1
ATOM 644 C C . TRP A 1 83 ? -8.569 2.796 29.572 1.00 91.69 83 TRP A C 1
ATOM 646 O O . TRP A 1 83 ? -8.800 3.108 28.401 1.00 91.69 83 TRP A O 1
ATOM 656 N N . ARG A 1 84 ? -7.413 3.108 30.174 1.00 93.31 84 ARG A N 1
ATOM 657 C CA . ARG A 1 84 ? -6.340 3.838 29.490 1.00 93.31 84 ARG A CA 1
ATOM 658 C C . ARG A 1 84 ? -5.739 2.969 28.393 1.00 93.31 84 ARG A C 1
ATOM 660 O O . ARG A 1 84 ? -5.684 3.422 27.251 1.00 93.31 84 ARG A O 1
ATOM 667 N N . ALA A 1 85 ? -5.332 1.745 28.722 1.00 93.56 85 ALA A N 1
ATOM 668 C CA . ALA A 1 85 ? -4.737 0.829 27.752 1.00 93.56 85 ALA A CA 1
ATOM 669 C C . ALA A 1 85 ? -5.715 0.480 26.615 1.00 93.56 85 ALA A C 1
ATOM 671 O O . ALA A 1 85 ? -5.317 0.411 25.445 1.00 93.56 85 ALA A O 1
ATOM 672 N N . LEU A 1 86 ? -7.008 0.333 26.929 1.00 94.12 86 LEU A N 1
ATOM 673 C CA . LEU A 1 86 ? -8.054 0.113 25.931 1.00 94.12 86 LEU A CA 1
ATOM 674 C C . LEU A 1 86 ? -8.177 1.305 24.960 1.00 94.12 86 LEU A C 1
ATOM 676 O O . LEU A 1 86 ? -8.148 1.119 23.740 1.00 94.12 86 LEU A O 1
ATOM 680 N N . MET A 1 87 ? -8.245 2.536 25.480 1.00 94.75 87 MET A N 1
ATOM 681 C CA . MET A 1 87 ? -8.314 3.751 24.657 1.00 94.75 87 MET A CA 1
ATOM 682 C C . MET A 1 87 ? -7.042 3.988 23.835 1.00 94.75 87 MET A C 1
ATOM 684 O O . MET A 1 87 ? -7.131 4.396 22.676 1.00 94.75 87 MET A O 1
ATOM 688 N N . GLU A 1 88 ? -5.861 3.720 24.395 1.00 95.62 88 GLU A N 1
ATOM 689 C CA . GLU A 1 88 ? -4.588 3.788 23.667 1.00 95.62 88 GLU A CA 1
ATOM 690 C C . GLU A 1 88 ? -4.570 2.785 22.505 1.00 95.62 88 GLU A C 1
ATOM 692 O O . GLU A 1 88 ? -4.244 3.156 21.375 1.00 95.62 88 GLU A O 1
ATOM 697 N N . THR A 1 89 ? -5.059 1.561 22.731 1.00 94.75 89 THR A N 1
ATOM 698 C CA . THR A 1 89 ? -5.225 0.550 21.676 1.00 94.75 89 THR A CA 1
ATOM 699 C C . THR A 1 89 ? -6.187 1.016 20.581 1.00 94.75 89 THR A C 1
ATOM 701 O O . THR A 1 89 ? -5.891 0.863 19.389 1.00 94.75 89 THR A O 1
ATOM 704 N N . GLY A 1 90 ? -7.330 1.599 20.958 1.00 95.44 90 GLY A N 1
ATOM 705 C CA . GLY A 1 90 ? -8.294 2.174 20.017 1.00 95.44 90 GLY A CA 1
ATOM 706 C C . GLY A 1 90 ? -7.681 3.300 19.182 1.00 95.44 90 GLY A C 1
ATOM 707 O O . GLY A 1 90 ? -7.741 3.273 17.950 1.00 95.44 90 GLY A O 1
ATOM 708 N N . ARG A 1 91 ? -6.997 4.249 19.831 1.00 96.44 91 ARG A N 1
ATOM 709 C CA . ARG A 1 91 ? -6.288 5.353 19.164 1.00 96.44 91 ARG A CA 1
ATOM 710 C C . ARG A 1 91 ? -5.267 4.839 18.150 1.00 96.44 91 ARG A C 1
ATOM 712 O O . ARG A 1 91 ? -5.208 5.344 17.028 1.00 96.44 91 ARG A O 1
ATOM 719 N N . ASP A 1 92 ? -4.490 3.825 18.514 1.00 94.25 92 ASP A N 1
ATOM 720 C CA . ASP A 1 92 ? -3.462 3.265 17.640 1.00 94.25 92 ASP A CA 1
ATOM 721 C C . ASP A 1 92 ? -4.066 2.530 16.435 1.00 94.25 92 ASP A C 1
ATOM 723 O O . ASP A 1 92 ? -3.530 2.612 15.325 1.00 94.25 92 ASP A O 1
ATOM 727 N N . ARG A 1 93 ? -5.216 1.859 16.604 1.00 94.44 93 ARG A N 1
ATOM 728 C CA . ARG A 1 93 ? -5.973 1.283 15.478 1.00 94.44 93 ARG A CA 1
ATOM 729 C C . ARG A 1 93 ? -6.473 2.361 14.520 1.00 94.44 93 ARG A C 1
ATOM 731 O O . ARG A 1 93 ? -6.234 2.233 13.319 1.00 94.44 93 ARG A O 1
ATOM 738 N N . VAL A 1 94 ? -7.075 3.437 15.031 1.00 95.31 94 VAL A N 1
ATOM 739 C CA . VAL A 1 94 ? -7.520 4.575 14.205 1.00 95.31 94 VAL A CA 1
ATOM 740 C C . VAL A 1 94 ? -6.344 5.181 13.443 1.00 95.31 94 VAL A C 1
ATOM 742 O O . VAL A 1 94 ? -6.432 5.394 12.235 1.00 95.31 94 VAL A O 1
ATOM 745 N N . ALA A 1 95 ? -5.212 5.406 14.112 1.00 90.75 95 ALA A N 1
ATOM 746 C CA . ALA A 1 95 ? -4.016 5.944 13.471 1.00 90.75 95 ALA A CA 1
ATOM 747 C C . ALA A 1 95 ? -3.496 5.033 12.342 1.00 90.75 95 ALA A C 1
ATOM 749 O O . ALA A 1 95 ? -3.119 5.529 11.276 1.00 90.75 95 ALA A O 1
ATOM 750 N N . ARG A 1 96 ? -3.506 3.705 12.543 1.00 88.25 96 ARG A N 1
ATOM 751 C CA . ARG A 1 96 ? -3.154 2.726 11.500 1.00 88.25 96 ARG A CA 1
ATOM 752 C C . ARG A 1 96 ? -4.124 2.766 10.322 1.00 88.25 96 ARG A C 1
ATOM 754 O O . ARG A 1 96 ? -3.668 2.760 9.179 1.00 88.25 96 ARG A O 1
ATOM 761 N N . GLU A 1 97 ? -5.429 2.851 10.572 1.00 89.56 97 GLU A N 1
ATOM 762 C CA . GLU A 1 97 ? -6.419 2.909 9.492 1.00 89.56 97 GLU A CA 1
ATOM 763 C C . GLU A 1 97 ? -6.322 4.217 8.700 1.00 89.56 97 GLU A C 1
ATOM 765 O O . GLU A 1 97 ? -6.323 4.187 7.471 1.00 89.56 97 GLU A O 1
ATOM 770 N N . ILE A 1 98 ? -6.109 5.358 9.364 1.00 89.50 98 ILE A N 1
ATOM 771 C CA . ILE A 1 98 ? -5.842 6.639 8.689 1.00 89.50 98 ILE A CA 1
ATOM 772 C C . ILE A 1 98 ? -4.610 6.526 7.781 1.00 89.50 98 ILE A C 1
ATOM 774 O O . ILE A 1 98 ? -4.648 6.966 6.631 1.00 89.50 98 ILE A O 1
ATOM 778 N N . ALA A 1 99 ? -3.518 5.927 8.263 1.00 83.50 99 ALA A N 1
ATOM 779 C CA . ALA A 1 99 ? -2.313 5.733 7.457 1.00 83.50 99 ALA A CA 1
ATOM 780 C C . ALA A 1 99 ? -2.568 4.819 6.242 1.00 83.50 99 ALA A C 1
ATOM 782 O O . ALA A 1 99 ? -2.112 5.118 5.133 1.00 83.50 99 ALA A O 1
ATOM 783 N N . ARG A 1 100 ? -3.344 3.742 6.425 1.00 85.31 100 ARG A N 1
ATOM 784 C CA . ARG A 1 100 ? -3.750 2.826 5.349 1.00 85.31 100 ARG A CA 1
ATOM 785 C C . ARG A 1 100 ? -4.613 3.527 4.300 1.00 85.31 100 ARG A C 1
ATOM 787 O O . ARG A 1 100 ? -4.364 3.366 3.106 1.00 85.31 100 ARG A O 1
ATOM 794 N N . LEU A 1 101 ? -5.602 4.310 4.729 1.00 88.81 101 LEU A N 1
ATOM 795 C CA . LEU A 1 101 ? -6.505 5.042 3.840 1.00 88.81 101 LEU A CA 1
ATOM 796 C C . LEU A 1 101 ? -5.767 6.128 3.054 1.00 88.81 101 LEU A C 1
ATOM 798 O O . LEU A 1 101 ? -5.952 6.211 1.845 1.00 88.81 101 LEU A O 1
ATOM 802 N N . ARG A 1 102 ? -4.860 6.879 3.692 1.00 85.19 102 ARG A N 1
ATOM 803 C CA . ARG A 1 102 ? -3.984 7.843 2.998 1.00 85.19 102 ARG A CA 1
ATOM 804 C C . ARG A 1 102 ? -3.093 7.162 1.963 1.00 85.19 102 ARG A C 1
ATOM 806 O O . ARG A 1 102 ? -2.975 7.631 0.840 1.00 85.19 102 ARG A O 1
ATOM 813 N N . THR A 1 103 ? -2.520 6.013 2.317 1.00 80.00 103 THR A N 1
ATOM 814 C CA . THR A 1 103 ? -1.726 5.198 1.387 1.00 80.00 103 THR A CA 1
ATOM 815 C C . THR A 1 103 ? -2.545 4.778 0.164 1.00 80.00 103 THR A C 1
ATOM 817 O O . THR A 1 103 ? -2.075 4.861 -0.971 1.00 80.00 103 THR A O 1
ATOM 820 N N . LEU A 1 104 ? -3.784 4.336 0.388 1.00 82.25 104 LEU A N 1
ATOM 821 C CA . LEU A 1 104 ? -4.698 3.958 -0.683 1.00 82.25 104 LEU A CA 1
ATOM 822 C C . LEU A 1 104 ? -5.086 5.161 -1.554 1.00 82.25 104 LEU A C 1
ATOM 824 O O . LEU A 1 104 ? -5.098 5.041 -2.778 1.00 82.25 104 LEU A O 1
ATOM 828 N N . GLU A 1 105 ? -5.371 6.307 -0.939 1.00 84.81 105 GLU A N 1
ATOM 829 C CA . GLU A 1 105 ? -5.684 7.563 -1.621 1.00 84.81 105 GLU A CA 1
ATOM 830 C C . GLU A 1 105 ? -4.529 8.022 -2.522 1.00 84.81 105 GLU A C 1
ATOM 832 O O . GLU A 1 105 ? -4.763 8.284 -3.703 1.00 84.81 105 GLU A O 1
ATOM 837 N N . THR A 1 106 ? -3.283 8.025 -2.026 1.00 81.75 106 THR A N 1
ATOM 838 C CA . THR A 1 106 ? -2.079 8.282 -2.839 1.00 81.75 106 THR A CA 1
ATOM 839 C C . THR A 1 106 ? -2.061 7.381 -4.073 1.00 81.75 106 THR A C 1
ATOM 841 O O . THR A 1 106 ? -1.920 7.862 -5.201 1.00 81.75 106 THR A O 1
ATOM 844 N N . SER A 1 107 ? -2.224 6.065 -3.884 1.00 79.06 107 SER A N 1
ATOM 845 C CA . SER A 1 107 ? -2.220 5.120 -5.000 1.00 79.06 107 SER A CA 1
ATOM 846 C C . SER A 1 107 ? -3.343 5.416 -6.000 1.00 79.06 107 SER A C 1
ATOM 848 O O . SER A 1 107 ? -3.103 5.387 -7.202 1.00 79.06 107 SER A O 1
ATOM 850 N N . LEU A 1 108 ? -4.561 5.718 -5.546 1.00 82.50 108 LEU A N 1
ATOM 851 C CA . LEU A 1 108 ? -5.682 6.039 -6.437 1.00 82.50 108 LEU A CA 1
ATOM 852 C C . LEU A 1 108 ? -5.438 7.331 -7.227 1.00 82.50 108 LEU A C 1
ATOM 854 O O . LEU A 1 108 ? -5.657 7.356 -8.440 1.00 82.50 108 LEU A O 1
ATOM 858 N N . ASN A 1 109 ? -4.934 8.373 -6.567 1.00 82.69 109 ASN A N 1
ATOM 859 C CA . ASN A 1 109 ? -4.631 9.658 -7.192 1.00 82.69 109 ASN A CA 1
ATOM 860 C C . ASN A 1 109 ? -3.542 9.537 -8.265 1.00 82.69 109 ASN A C 1
ATOM 862 O O . ASN A 1 109 ? -3.675 10.124 -9.341 1.00 82.69 109 ASN A O 1
ATOM 866 N N . ASP A 1 110 ? -2.509 8.723 -8.032 1.00 78.56 110 ASP A N 1
ATOM 867 C CA . ASP A 1 110 ? -1.482 8.456 -9.044 1.00 78.56 110 ASP A CA 1
ATOM 868 C C . ASP A 1 110 ? -2.066 7.752 -10.285 1.00 78.56 110 ASP A C 1
ATOM 870 O O . ASP A 1 110 ? -1.813 8.158 -11.426 1.00 78.56 110 ASP A O 1
ATOM 874 N N . TYR A 1 111 ? -2.933 6.752 -10.080 1.00 77.62 111 TYR A N 1
ATOM 875 C CA . TYR A 1 111 ? -3.604 6.052 -11.181 1.00 77.62 111 TYR A CA 1
ATOM 876 C C . TYR A 1 111 ? -4.511 7.000 -11.980 1.00 77.62 111 TYR A C 1
ATOM 878 O O . TYR A 1 111 ? -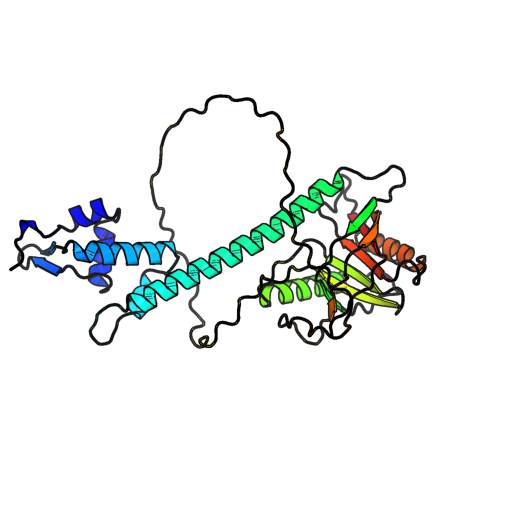4.473 6.991 -13.215 1.00 77.62 111 TYR A O 1
ATOM 886 N N . LEU A 1 112 ? -5.287 7.852 -11.300 1.00 76.88 112 LEU A N 1
ATOM 887 C CA . LEU A 1 112 ? -6.133 8.865 -11.939 1.00 76.88 112 LEU A CA 1
ATOM 888 C C . LEU A 1 112 ? -5.303 9.891 -12.724 1.00 76.88 112 LEU A C 1
ATOM 890 O O . LEU A 1 112 ? -5.641 10.217 -13.865 1.00 76.88 112 LEU A O 1
ATOM 894 N N . GLY A 1 113 ? -4.180 10.353 -12.168 1.00 72.81 113 GLY A N 1
ATOM 895 C CA . GLY A 1 113 ? -3.265 11.271 -12.848 1.00 72.81 113 GLY A CA 1
ATOM 896 C C . GLY A 1 113 ? -2.735 10.707 -14.171 1.00 72.81 113 GLY A C 1
ATOM 897 O O . GLY A 1 113 ? -2.651 11.418 -15.177 1.00 72.81 113 GLY A O 1
ATOM 898 N N . GLU A 1 114 ? -2.430 9.410 -14.216 1.00 68.25 114 GLU A N 1
ATOM 899 C CA . GLU A 1 114 ? -2.010 8.730 -15.446 1.00 68.25 114 GLU A CA 1
ATOM 900 C C . GLU A 1 114 ? -3.136 8.576 -16.472 1.00 68.25 114 GLU A C 1
ATOM 902 O O . GLU A 1 114 ? -2.879 8.692 -17.675 1.00 68.25 114 GLU A O 1
ATOM 907 N N . MET A 1 115 ? -4.382 8.379 -16.032 1.00 66.94 115 MET A N 1
ATOM 908 C CA . MET A 1 115 ? -5.542 8.363 -16.928 1.00 66.94 115 MET A CA 1
ATOM 909 C C . MET A 1 115 ? -5.752 9.722 -17.605 1.00 66.94 115 MET A C 1
ATOM 911 O O . MET A 1 115 ? -5.932 9.771 -18.821 1.00 66.94 115 MET A O 1
ATOM 915 N N . THR A 1 116 ? -5.635 10.824 -16.863 1.00 65.31 116 THR A N 1
ATOM 916 C CA . THR A 1 116 ? -5.798 12.186 -17.402 1.00 65.31 116 THR A CA 1
ATOM 917 C C . THR A 1 116 ? -4.670 12.570 -18.367 1.00 65.31 116 THR A C 1
ATOM 919 O O . THR A 1 116 ? -4.919 13.179 -19.410 1.00 65.31 116 THR A O 1
ATOM 922 N N . ARG A 1 117 ? -3.423 12.145 -18.102 1.00 63.09 117 ARG A N 1
ATOM 923 C CA . ARG A 1 117 ? -2.269 12.397 -18.991 1.00 63.09 117 ARG A CA 1
ATOM 924 C C . ARG A 1 117 ? -2.403 11.758 -20.383 1.00 63.09 117 ARG A C 1
ATOM 926 O O . ARG A 1 117 ? -1.759 12.224 -21.321 1.00 63.09 117 ARG A O 1
ATOM 933 N N . LYS A 1 118 ? -3.255 10.740 -20.564 1.00 54.50 118 LYS A N 1
ATOM 934 C CA . LYS A 1 118 ? -3.530 10.135 -21.884 1.00 54.50 118 LYS A CA 1
ATOM 935 C C . LYS A 1 118 ? -4.272 11.055 -22.858 1.00 54.50 118 LYS A C 1
ATOM 937 O O . LYS A 1 118 ? -4.312 10.747 -24.043 1.00 54.50 118 LYS A O 1
ATOM 942 N N . ALA A 1 119 ? -4.842 12.167 -22.396 1.00 49.91 119 ALA A N 1
ATOM 943 C CA . ALA A 1 119 ? -5.704 13.015 -23.216 1.00 49.91 119 ALA A CA 1
ATOM 944 C C . ALA A 1 119 ? -4.961 13.945 -24.201 1.00 49.91 119 ALA A C 1
ATOM 946 O O . ALA A 1 119 ? -5.616 14.659 -24.958 1.00 49.91 119 ALA A O 1
ATOM 947 N N . ARG A 1 120 ? -3.617 13.983 -24.209 1.00 54.31 120 ARG A N 1
ATOM 948 C CA . ARG A 1 120 ? -2.840 14.884 -25.084 1.00 54.31 120 ARG A CA 1
ATOM 949 C C . ARG A 1 120 ? -1.542 14.239 -25.577 1.00 54.31 120 ARG A C 1
ATOM 951 O O . ARG A 1 120 ? -0.500 14.368 -24.941 1.00 54.31 120 ARG A O 1
ATOM 958 N N . THR A 1 121 ? -1.585 13.574 -26.730 1.00 59.00 121 THR A N 1
ATOM 959 C CA . THR A 1 121 ? -0.373 13.212 -27.484 1.00 59.00 121 THR A CA 1
ATOM 960 C C . THR A 1 121 ? -0.162 14.249 -28.593 1.00 59.00 121 THR A C 1
ATOM 962 O O . THR A 1 121 ? -1.065 14.427 -29.410 1.00 59.00 121 THR A O 1
ATOM 965 N N . PRO A 1 122 ? 0.973 14.972 -28.620 1.00 65.12 122 PRO A N 1
ATOM 966 C CA . PRO A 1 122 ? 1.273 15.935 -29.679 1.00 65.12 122 PRO A CA 1
ATOM 967 C C . PRO A 1 122 ? 1.422 15.269 -31.053 1.00 65.12 122 PRO A C 1
ATOM 969 O O . PRO A 1 122 ? 1.647 14.064 -31.148 1.00 65.12 122 PRO A O 1
ATOM 972 N N . ALA A 1 123 ? 1.345 16.062 -32.125 1.00 63.28 123 ALA A N 1
ATOM 973 C CA . ALA A 1 123 ? 1.436 15.565 -33.502 1.00 63.28 123 ALA A CA 1
ATOM 974 C C . ALA A 1 123 ? 2.785 14.891 -33.839 1.00 63.28 123 ALA A C 1
ATOM 976 O O . ALA A 1 123 ? 2.824 14.027 -34.710 1.00 63.28 123 ALA A O 1
ATOM 977 N N . ASP A 1 124 ? 3.874 15.249 -33.143 1.00 71.44 124 ASP A N 1
ATOM 978 C CA . ASP A 1 124 ? 5.195 14.610 -33.275 1.00 71.44 124 ASP A CA 1
ATOM 979 C C . ASP A 1 124 ? 5.319 13.302 -32.465 1.00 71.44 124 ASP A C 1
ATOM 981 O O . ASP A 1 124 ? 6.347 12.629 -32.523 1.00 71.44 124 ASP A O 1
ATOM 985 N N . GLY A 1 125 ? 4.283 12.933 -31.702 1.00 75.94 125 GLY A N 1
ATOM 986 C CA . GLY A 1 125 ? 4.259 11.748 -30.848 1.00 75.94 125 GLY A CA 1
ATOM 987 C C . GLY A 1 125 ? 5.112 11.853 -29.579 1.00 75.94 125 GLY A C 1
ATOM 988 O O . GLY A 1 125 ? 5.150 10.887 -28.812 1.00 75.94 125 GLY A O 1
ATOM 989 N N . VAL A 1 126 ? 5.772 12.995 -29.328 1.00 82.81 126 VAL A N 1
ATOM 990 C CA . VAL A 1 126 ? 6.685 13.196 -28.194 1.00 82.81 126 VAL A CA 1
ATOM 991 C C . VAL A 1 126 ? 6.068 14.139 -27.166 1.00 82.81 126 VAL A C 1
ATOM 993 O O . VAL A 1 126 ? 5.892 15.336 -27.384 1.00 82.81 126 VAL A O 1
ATOM 996 N N . VAL A 1 127 ? 5.797 13.603 -25.981 1.00 83.88 127 VAL A N 1
ATOM 997 C CA . VAL A 1 127 ? 5.321 14.361 -24.824 1.00 83.88 127 VAL A CA 1
ATOM 998 C C . VAL A 1 127 ? 6.522 14.924 -24.076 1.00 83.88 127 VAL A C 1
ATOM 1000 O O . VAL A 1 127 ? 7.360 14.173 -23.581 1.00 83.88 127 VAL A O 1
ATOM 1003 N N . ARG A 1 128 ? 6.602 16.249 -23.969 1.00 87.44 128 ARG A N 1
ATOM 1004 C CA . ARG A 1 128 ? 7.625 16.944 -23.178 1.00 87.44 128 ARG A CA 1
ATOM 1005 C C . ARG A 1 128 ? 7.013 17.349 -21.844 1.00 87.44 128 ARG A C 1
ATOM 1007 O O . ARG A 1 128 ? 5.936 17.941 -21.829 1.00 87.44 128 ARG A O 1
ATOM 1014 N N . SER A 1 129 ? 7.673 17.012 -20.745 1.00 84.06 129 SER A N 1
ATOM 1015 C CA . SER A 1 129 ? 7.175 17.288 -19.394 1.00 84.06 129 SER A CA 1
ATOM 1016 C C . SER A 1 129 ? 8.320 17.557 -18.435 1.00 84.06 129 SER A C 1
ATOM 1018 O O . SER A 1 129 ? 9.397 16.993 -18.605 1.00 84.06 129 SER A O 1
ATOM 1020 N N . ASP A 1 130 ? 8.058 18.343 -17.400 1.00 85.06 130 ASP A N 1
ATOM 1021 C CA . ASP A 1 130 ? 8.906 18.384 -16.214 1.00 85.06 130 ASP A CA 1
ATOM 1022 C C . ASP A 1 130 ? 8.377 17.353 -15.209 1.00 85.06 130 ASP A C 1
ATOM 1024 O O . ASP A 1 130 ? 7.192 17.374 -14.863 1.00 85.06 130 ASP A O 1
ATOM 1028 N N . LEU A 1 131 ? 9.200 16.366 -14.853 1.00 85.62 131 LEU A N 1
ATOM 1029 C CA . LEU A 1 131 ? 8.807 15.294 -13.941 1.00 85.62 131 LEU A CA 1
ATOM 1030 C C .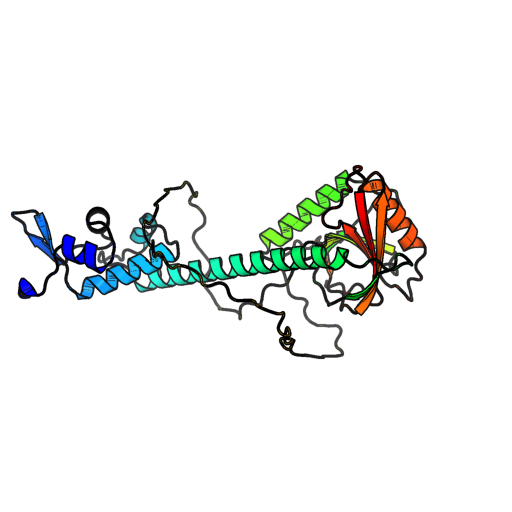 LEU A 1 131 ? 9.278 15.620 -12.523 1.00 85.62 131 LEU A C 1
ATOM 1032 O O . LEU A 1 131 ? 10.419 16.038 -12.363 1.00 85.62 131 LEU A O 1
ATOM 1036 N N . PRO A 1 132 ? 8.457 15.387 -11.488 1.00 86.50 132 PRO A N 1
ATOM 1037 C CA . PRO A 1 132 ? 8.890 15.601 -10.115 1.00 86.50 132 PRO A CA 1
ATOM 1038 C C . PRO A 1 132 ? 9.961 14.576 -9.700 1.00 86.50 132 PRO A C 1
ATOM 1040 O O . PRO A 1 132 ? 10.078 13.516 -10.334 1.00 86.50 132 PRO A O 1
ATOM 1043 N N . PRO A 1 133 ? 10.704 14.847 -8.611 1.00 88.56 133 PRO A N 1
ATOM 1044 C CA . PRO A 1 133 ? 11.475 13.819 -7.931 1.00 88.56 133 PRO A CA 1
ATOM 1045 C C . PRO A 1 133 ? 10.598 12.611 -7.591 1.00 88.56 133 PRO A C 1
ATOM 1047 O O . PRO A 1 133 ? 9.422 12.757 -7.257 1.00 88.56 133 PRO A O 1
ATOM 1050 N N . THR A 1 134 ? 11.154 11.405 -7.669 1.00 89.69 134 THR A N 1
ATOM 1051 C CA . THR A 1 134 ? 10.394 10.171 -7.414 1.00 89.69 134 THR A CA 1
ATOM 1052 C C . THR A 1 134 ? 11.249 9.157 -6.684 1.00 89.69 134 THR A C 1
ATOM 1054 O O . THR A 1 134 ? 12.443 9.067 -6.936 1.00 89.69 134 THR A O 1
ATOM 1057 N N . TRP A 1 135 ? 10.637 8.355 -5.818 1.00 93.56 135 TRP A N 1
ATOM 1058 C CA . TRP A 1 135 ? 11.312 7.225 -5.189 1.00 93.56 135 TRP A CA 1
ATOM 1059 C C . TRP A 1 135 ? 11.002 5.929 -5.931 1.00 93.56 135 TRP A C 1
ATOM 1061 O O . TRP A 1 135 ? 9.881 5.701 -6.399 1.00 93.56 135 TRP A O 1
ATOM 1071 N N . MET A 1 136 ? 12.024 5.098 -6.109 1.00 95.00 136 MET A N 1
ATOM 1072 C CA . MET A 1 136 ? 11.929 3.836 -6.835 1.00 95.00 136 MET A CA 1
ATOM 1073 C C . MET A 1 136 ? 12.787 2.798 -6.129 1.00 95.00 136 MET A C 1
ATOM 1075 O O . MET A 1 136 ? 13.918 3.078 -5.753 1.00 95.00 136 MET A O 1
ATOM 1079 N N . VAL A 1 137 ? 12.273 1.583 -5.985 1.00 96.19 137 VAL A N 1
ATOM 1080 C CA . VAL A 1 137 ? 13.079 0.428 -5.587 1.00 96.19 137 VAL A CA 1
ATOM 1081 C C . VAL A 1 137 ? 13.272 -0.445 -6.811 1.00 96.19 137 VAL A C 1
ATOM 1083 O O . VAL A 1 137 ? 12.327 -0.675 -7.574 1.00 96.19 137 VAL A O 1
ATOM 1086 N N . GLY A 1 138 ? 14.496 -0.906 -7.034 1.00 95.94 138 GLY A N 1
ATOM 1087 C CA . GLY A 1 138 ? 14.826 -1.703 -8.197 1.00 95.94 138 GLY A CA 1
ATOM 1088 C C . GLY A 1 138 ? 15.757 -2.863 -7.909 1.00 95.94 138 GLY A C 1
ATOM 1089 O O . GLY A 1 138 ? 16.474 -2.909 -6.920 1.00 95.94 138 GLY A O 1
ATOM 1090 N N . ARG A 1 139 ? 15.724 -3.828 -8.820 1.00 96.25 139 ARG A N 1
ATOM 1091 C CA . ARG A 1 139 ? 16.574 -5.012 -8.829 1.00 96.25 139 ARG A CA 1
ATOM 1092 C C . ARG A 1 139 ? 17.380 -5.015 -10.124 1.00 96.25 139 ARG A C 1
ATOM 1094 O O . ARG A 1 139 ? 16.780 -4.750 -11.172 1.00 96.25 139 ARG A O 1
ATOM 1101 N N . PRO A 1 140 ? 18.680 -5.368 -10.096 1.00 95.62 140 PRO A N 1
ATOM 1102 C CA . PRO A 1 140 ? 19.476 -5.498 -11.309 1.00 95.62 140 PRO A CA 1
ATOM 1103 C C . PRO A 1 140 ? 18.764 -6.324 -12.385 1.00 95.62 140 PRO A C 1
ATOM 1105 O O . PRO A 1 140 ? 18.231 -7.405 -12.115 1.00 95.62 140 PRO A O 1
ATOM 1108 N N . TRP A 1 141 ? 18.749 -5.799 -13.607 1.00 95.31 141 TRP A N 1
ATOM 1109 C CA . TRP A 1 141 ? 18.157 -6.428 -14.779 1.00 95.31 141 TRP A CA 1
ATOM 1110 C C . TRP A 1 141 ? 19.269 -6.968 -15.690 1.00 95.31 141 TRP A C 1
ATOM 1112 O O . TRP A 1 141 ? 19.821 -6.221 -16.499 1.00 95.31 141 TRP A O 1
ATOM 1122 N N . PRO A 1 142 ? 19.616 -8.265 -15.590 1.00 91.88 142 PRO A N 1
ATOM 1123 C CA . PRO A 1 142 ? 20.792 -8.820 -16.264 1.00 91.88 142 PRO A CA 1
ATOM 1124 C C . PRO A 1 142 ? 20.595 -9.037 -17.771 1.00 91.88 142 PRO A C 1
ATOM 1126 O O . PRO A 1 142 ? 21.541 -9.389 -18.462 1.00 91.88 142 PRO A O 1
ATOM 1129 N N . TYR A 1 143 ? 19.378 -8.850 -18.288 1.00 87.00 143 TYR A N 1
ATOM 1130 C CA . TYR A 1 143 ? 19.049 -9.069 -19.700 1.00 87.00 143 TYR A CA 1
ATOM 1131 C C . TYR A 1 143 ? 19.233 -7.813 -20.562 1.00 87.00 143 TYR A C 1
ATOM 1133 O O . TYR A 1 143 ? 18.826 -7.792 -21.721 1.00 87.00 143 TYR A O 1
ATOM 1141 N N . TYR A 1 144 ? 19.801 -6.741 -20.004 1.00 87.81 144 TYR A N 1
ATOM 1142 C CA . TYR A 1 144 ? 20.089 -5.531 -20.766 1.00 87.81 144 TYR A CA 1
ATOM 1143 C C . TYR A 1 144 ? 21.137 -5.795 -21.855 1.00 87.81 144 TYR A C 1
ATOM 1145 O O . TYR A 1 144 ? 22.123 -6.488 -21.620 1.00 87.81 144 TYR A O 1
ATOM 1153 N N . GLY A 1 145 ? 20.900 -5.261 -23.056 1.00 83.88 145 GLY A N 1
ATOM 1154 C CA . GLY A 1 145 ? 21.701 -5.551 -24.252 1.00 83.88 145 GLY A CA 1
ATOM 1155 C C . GLY A 1 145 ? 21.287 -6.823 -25.007 1.00 83.88 145 GLY A C 1
ATOM 1156 O O . GLY A 1 145 ? 21.798 -7.065 -26.097 1.00 83.88 145 GLY A O 1
ATOM 1157 N N . GLY A 1 146 ? 20.350 -7.610 -24.467 1.00 86.25 146 GLY A N 1
ATOM 1158 C CA . GLY A 1 146 ? 19.700 -8.734 -25.146 1.00 86.25 146 GLY A CA 1
ATOM 1159 C C . GLY A 1 146 ? 18.192 -8.511 -25.335 1.00 86.25 146 GLY A C 1
ATOM 1160 O O . GLY A 1 146 ? 17.675 -7.458 -24.955 1.00 86.25 146 GLY A O 1
ATOM 1161 N N . PRO A 1 147 ? 17.473 -9.493 -25.912 1.00 86.38 147 PRO A N 1
ATOM 1162 C CA . PRO A 1 147 ? 16.023 -9.420 -26.060 1.00 86.38 147 PRO A CA 1
ATOM 1163 C C . PRO A 1 147 ? 15.322 -9.442 -24.698 1.00 86.38 147 PRO A C 1
ATOM 1165 O O . PRO A 1 147 ? 15.765 -10.099 -23.748 1.00 86.38 147 PRO A O 1
ATOM 1168 N N . PHE A 1 148 ? 14.188 -8.757 -24.609 1.00 90.81 148 PHE A N 1
ATOM 1169 C CA . PHE A 1 148 ? 13.383 -8.709 -23.403 1.00 90.81 148 PHE A CA 1
ATOM 1170 C C . PHE A 1 148 ? 12.773 -10.076 -23.071 1.00 90.81 148 PHE A C 1
ATOM 1172 O O . PHE A 1 148 ? 12.159 -10.755 -23.896 1.00 90.81 148 PHE A O 1
ATOM 1179 N N . VAL A 1 149 ? 12.876 -10.465 -21.798 1.00 91.62 149 VAL A N 1
ATOM 1180 C CA . VAL A 1 149 ? 12.359 -11.738 -21.288 1.00 91.62 149 VAL A CA 1
ATOM 1181 C C . VAL A 1 149 ? 11.218 -11.517 -20.292 1.00 91.62 149 VAL A C 1
ATOM 1183 O O . VAL A 1 149 ? 11.406 -11.110 -19.145 1.00 91.62 149 VAL A O 1
ATOM 1186 N N . LEU A 1 150 ? 10.000 -11.858 -20.717 1.00 90.25 150 LEU A N 1
ATOM 1187 C CA . LEU A 1 150 ? 8.775 -11.568 -19.967 1.00 90.25 150 LEU A CA 1
ATOM 1188 C C . LEU A 1 150 ? 8.699 -12.270 -18.599 1.00 90.25 150 LEU A C 1
ATOM 1190 O O . LEU A 1 150 ? 8.346 -11.650 -17.600 1.00 90.25 150 LEU A O 1
ATOM 1194 N N . LYS A 1 151 ? 9.023 -13.568 -18.518 1.00 93.44 151 LYS A N 1
ATOM 1195 C CA . LYS A 1 151 ? 8.899 -14.327 -17.256 1.00 93.44 151 LYS A CA 1
ATOM 1196 C C . LYS A 1 151 ? 9.812 -13.777 -16.143 1.00 93.44 151 LYS A C 1
ATOM 1198 O O . LYS A 1 151 ? 9.307 -13.560 -15.040 1.00 93.44 151 LYS A O 1
ATOM 1203 N N . PRO A 1 152 ? 11.117 -13.531 -16.377 1.00 95.31 152 PRO A N 1
ATOM 1204 C CA . PRO A 1 152 ? 11.971 -12.868 -15.392 1.00 95.31 152 PRO A CA 1
ATOM 1205 C C . PRO A 1 152 ? 11.484 -11.470 -15.005 1.00 95.31 152 PRO A C 1
ATOM 1207 O O . PRO A 1 152 ? 11.537 -11.128 -13.826 1.00 95.31 152 PRO A O 1
ATOM 1210 N N . TYR A 1 153 ? 10.947 -10.700 -15.958 1.00 94.06 153 TYR A N 1
ATOM 1211 C CA . TYR A 1 153 ? 10.374 -9.381 -15.681 1.00 94.06 153 TYR A CA 1
ATOM 1212 C C . TYR A 1 153 ? 9.211 -9.470 -14.690 1.00 94.06 153 TYR A C 1
ATOM 1214 O O . TYR A 1 153 ? 9.232 -8.815 -13.650 1.00 94.06 153 TYR A O 1
ATOM 1222 N N . LEU A 1 154 ? 8.239 -10.351 -14.947 1.00 92.69 154 LEU A N 1
ATOM 1223 C CA . LEU A 1 154 ? 7.089 -10.538 -14.060 1.00 92.69 154 LEU A CA 1
ATOM 1224 C C . LEU A 1 154 ? 7.511 -10.996 -12.656 1.00 92.69 154 LEU A C 1
ATOM 1226 O O . LEU A 1 154 ? 6.956 -10.529 -11.665 1.00 92.69 154 LEU A O 1
ATOM 1230 N N . ARG A 1 155 ? 8.532 -11.859 -12.552 1.00 95.44 155 ARG A N 1
ATOM 1231 C CA . ARG A 1 155 ? 9.104 -12.266 -11.255 1.00 95.44 155 ARG A CA 1
ATOM 1232 C C . ARG A 1 155 ? 9.727 -11.087 -10.507 1.00 95.44 155 ARG A C 1
ATOM 1234 O O . ARG A 1 155 ? 9.509 -10.961 -9.305 1.00 95.44 155 ARG A O 1
ATOM 1241 N N . ALA A 1 156 ? 10.467 -10.221 -11.202 1.00 95.69 156 ALA A N 1
ATOM 1242 C CA . ALA A 1 156 ? 11.024 -9.009 -10.608 1.00 95.69 156 ALA A CA 1
ATOM 1243 C C . ALA A 1 156 ? 9.913 -8.057 -10.136 1.00 95.69 156 ALA A C 1
ATOM 1245 O O . ALA A 1 156 ? 9.973 -7.576 -9.010 1.00 95.69 156 ALA A O 1
ATOM 1246 N N . MET A 1 157 ? 8.858 -7.855 -10.935 1.00 94.31 157 MET A N 1
ATOM 1247 C CA . MET A 1 157 ? 7.713 -7.022 -10.543 1.00 94.31 157 MET A CA 1
ATOM 1248 C C . MET A 1 157 ? 6.991 -7.561 -9.300 1.00 94.31 157 MET A C 1
ATOM 1250 O O . MET A 1 157 ? 6.631 -6.782 -8.418 1.00 94.31 157 MET A O 1
ATOM 1254 N N . THR A 1 158 ? 6.795 -8.881 -9.194 1.00 94.12 158 THR A N 1
ATOM 1255 C CA . THR A 1 158 ? 6.202 -9.501 -7.996 1.00 94.12 158 THR A CA 1
ATOM 1256 C C . THR A 1 158 ? 7.085 -9.316 -6.764 1.00 94.12 158 THR A C 1
ATOM 1258 O O . THR A 1 158 ? 6.565 -8.981 -5.699 1.00 94.12 158 THR A O 1
ATOM 1261 N N . LEU A 1 159 ? 8.403 -9.491 -6.903 1.00 96.31 159 LEU A N 1
ATOM 1262 C CA . LEU A 1 159 ? 9.353 -9.284 -5.809 1.00 96.31 159 LEU A CA 1
ATOM 1263 C C . LEU A 1 159 ? 9.305 -7.837 -5.310 1.00 96.31 159 LEU A C 1
ATOM 1265 O O . LEU A 1 159 ? 9.068 -7.608 -4.130 1.00 96.31 159 LEU A O 1
ATOM 1269 N N . LEU A 1 160 ? 9.446 -6.860 -6.208 1.00 96.19 160 LEU A N 1
ATOM 1270 C CA . LEU A 1 160 ? 9.469 -5.441 -5.837 1.00 96.19 160 LEU A CA 1
ATOM 1271 C C . LEU A 1 160 ? 8.138 -4.985 -5.226 1.00 96.19 160 LEU A C 1
ATOM 1273 O O . LEU A 1 160 ? 8.121 -4.230 -4.260 1.00 96.19 160 LEU A O 1
ATOM 1277 N N . ARG A 1 161 ? 7.006 -5.486 -5.739 1.00 91.88 161 ARG A N 1
ATOM 1278 C CA . ARG A 1 161 ? 5.685 -5.223 -5.146 1.00 91.88 161 ARG A CA 1
ATOM 1279 C C . ARG A 1 161 ? 5.578 -5.759 -3.721 1.00 91.88 161 ARG A C 1
ATOM 1281 O O . ARG A 1 161 ? 4.927 -5.130 -2.892 1.00 91.88 161 ARG A O 1
ATOM 1288 N N . THR A 1 162 ? 6.161 -6.927 -3.475 1.00 92.88 162 THR A N 1
ATOM 1289 C CA . THR A 1 162 ? 6.166 -7.565 -2.157 1.00 92.88 162 THR A CA 1
ATOM 1290 C C . THR A 1 162 ? 7.020 -6.756 -1.189 1.00 92.88 162 THR A C 1
ATOM 1292 O O . THR A 1 162 ? 6.507 -6.382 -0.142 1.00 92.88 162 THR A O 1
ATOM 1295 N N . ALA A 1 163 ? 8.221 -6.346 -1.609 1.00 93.94 163 ALA A N 1
ATOM 1296 C CA . ALA A 1 163 ? 9.113 -5.501 -0.816 1.00 93.94 163 ALA A CA 1
ATOM 1297 C C . ALA A 1 163 ? 8.460 -4.164 -0.408 1.00 93.94 163 ALA A C 1
ATOM 1299 O O . ALA A 1 163 ? 8.438 -3.827 0.768 1.00 93.94 163 ALA A O 1
ATOM 1300 N N . VAL A 1 164 ? 7.844 -3.430 -1.349 1.00 91.94 164 VAL A N 1
ATOM 1301 C CA . VAL A 1 164 ? 7.143 -2.160 -1.039 1.00 91.94 164 VAL A CA 1
ATOM 1302 C C . VAL A 1 164 ? 5.986 -2.372 -0.056 1.00 91.94 164 VAL A C 1
ATOM 1304 O O . VAL A 1 164 ? 5.763 -1.547 0.827 1.00 91.94 164 VAL A O 1
ATOM 1307 N N . ARG A 1 165 ? 5.248 -3.482 -0.191 1.00 87.75 165 ARG A N 1
ATOM 1308 C CA . ARG A 1 165 ? 4.139 -3.818 0.713 1.00 87.75 165 ARG A CA 1
ATOM 1309 C C . ARG A 1 165 ? 4.637 -4.160 2.117 1.00 87.75 165 ARG A C 1
ATOM 1311 O O . ARG A 1 165 ? 4.020 -3.723 3.079 1.00 87.75 165 ARG A O 1
ATOM 1318 N N . GLU A 1 166 ? 5.696 -4.954 2.225 1.00 89.56 166 GLU A N 1
ATOM 1319 C CA . GLU A 1 166 ? 6.289 -5.359 3.507 1.00 89.56 166 GLU A CA 1
ATOM 1320 C C . GLU A 1 166 ? 6.914 -4.170 4.243 1.00 89.56 166 GLU A C 1
ATOM 1322 O O . GLU A 1 166 ? 6.797 -4.091 5.460 1.00 89.56 166 GLU A O 1
ATOM 1327 N N . ALA A 1 167 ? 7.442 -3.190 3.506 1.00 88.00 167 ALA A N 1
ATOM 1328 C CA . ALA A 1 167 ? 7.887 -1.909 4.055 1.00 88.00 167 ALA A CA 1
ATOM 1329 C C . ALA A 1 167 ? 6.734 -0.970 4.479 1.00 88.00 167 ALA A C 1
ATOM 1331 O O . ALA A 1 167 ? 6.979 0.108 5.012 1.00 88.00 167 ALA A O 1
ATOM 1332 N N . GLY A 1 168 ? 5.468 -1.331 4.225 1.00 84.44 168 GLY A N 1
ATOM 1333 C CA . GLY A 1 168 ? 4.311 -0.496 4.566 1.00 84.44 168 GLY A CA 1
ATOM 1334 C C . GLY A 1 168 ? 4.207 0.804 3.757 1.00 84.44 168 GLY A C 1
ATOM 1335 O O . GLY A 1 168 ? 3.571 1.754 4.209 1.00 84.44 168 GLY A O 1
ATOM 1336 N N . LEU A 1 169 ? 4.825 0.864 2.572 1.00 86.69 169 LEU A N 1
ATOM 1337 C CA . LEU A 1 169 ? 4.920 2.080 1.761 1.00 86.69 169 LEU A CA 1
ATOM 1338 C C . LEU A 1 169 ? 3.835 2.147 0.667 1.00 86.69 169 LEU A C 1
ATOM 1340 O O . LEU A 1 169 ? 3.489 1.120 0.063 1.00 86.69 169 LEU A O 1
ATOM 1344 N N . PRO A 1 170 ? 3.321 3.349 0.337 1.00 84.25 170 PRO A N 1
ATOM 1345 C CA . PRO A 1 170 ? 2.452 3.543 -0.815 1.00 84.25 170 PRO A CA 1
ATOM 1346 C C . PRO A 1 170 ? 3.115 3.144 -2.128 1.00 84.25 170 PRO A C 1
ATOM 1348 O O . PRO A 1 170 ? 4.160 3.660 -2.519 1.00 84.25 170 PRO A O 1
ATOM 1351 N N . ARG A 1 171 ? 2.465 2.234 -2.856 1.00 85.50 171 ARG A N 1
ATOM 1352 C CA . ARG A 1 171 ? 2.897 1.812 -4.189 1.00 85.50 171 ARG A CA 1
ATOM 1353 C C . ARG A 1 171 ? 2.294 2.727 -5.248 1.00 85.50 171 ARG A C 1
ATOM 1355 O O . ARG A 1 171 ? 1.073 2.873 -5.311 1.00 85.50 171 ARG A O 1
ATOM 1362 N N . LEU A 1 172 ? 3.133 3.226 -6.147 1.00 84.25 172 LEU A N 1
ATOM 1363 C CA . LEU A 1 172 ? 2.700 4.023 -7.297 1.00 84.25 172 LEU A CA 1
ATOM 1364 C C . LEU A 1 172 ? 2.517 3.140 -8.546 1.00 84.25 172 LEU A C 1
ATOM 1366 O O . LEU A 1 172 ? 2.964 1.991 -8.596 1.00 84.25 172 LEU A O 1
ATOM 1370 N N . LEU A 1 173 ? 1.809 3.627 -9.563 1.00 79.12 173 LEU A N 1
ATOM 1371 C CA . LEU A 1 173 ? 1.502 2.882 -10.785 1.00 79.12 173 LEU A CA 1
ATOM 1372 C C . LEU A 1 173 ? 2.768 2.545 -11.572 1.00 79.12 173 LEU A C 1
ATOM 1374 O O . LEU A 1 173 ? 2.902 1.423 -12.072 1.00 79.12 173 LEU A O 1
ATOM 1378 N N . ARG A 1 174 ? 3.663 3.526 -11.746 1.00 86.06 174 ARG A N 1
ATOM 1379 C CA . ARG A 1 174 ? 4.760 3.403 -12.708 1.00 86.06 174 ARG A CA 1
ATOM 1380 C C . ARG A 1 174 ? 5.765 2.355 -12.238 1.00 86.06 174 ARG A C 1
ATOM 1382 O O . ARG A 1 174 ? 6.395 2.463 -11.186 1.00 86.06 174 ARG A O 1
ATOM 1389 N N . ARG A 1 175 ? 5.947 1.359 -13.092 1.00 91.50 175 ARG A N 1
ATOM 1390 C CA . ARG A 1 175 ? 6.905 0.268 -12.949 1.00 91.50 175 ARG A CA 1
ATOM 1391 C C . ARG A 1 175 ? 7.430 -0.103 -14.322 1.00 91.50 175 ARG A C 1
ATOM 1393 O O . ARG A 1 175 ? 6.778 0.178 -15.333 1.00 91.50 175 ARG A O 1
ATOM 1400 N N . GLY A 1 176 ? 8.585 -0.744 -14.365 1.00 94.00 176 GLY A N 1
ATOM 1401 C CA . GLY A 1 176 ? 9.259 -0.904 -15.638 1.00 94.00 176 GLY A CA 1
ATOM 1402 C C . GLY A 1 176 ? 10.713 -1.284 -15.509 1.00 94.00 176 GLY A C 1
ATOM 1403 O O . GLY A 1 176 ? 11.119 -1.926 -14.540 1.00 94.00 176 GLY A O 1
ATOM 1404 N N . ILE A 1 177 ? 11.480 -0.864 -16.506 1.00 96.00 177 ILE A N 1
ATOM 1405 C CA . ILE A 1 177 ? 12.936 -0.916 -16.491 1.00 96.00 177 ILE A CA 1
ATOM 1406 C C . ILE A 1 177 ? 13.461 0.516 -16.486 1.00 96.00 177 ILE A C 1
ATOM 1408 O O . ILE A 1 177 ? 13.049 1.327 -17.314 1.00 96.00 177 ILE A O 1
ATOM 1412 N N . ILE A 1 178 ? 14.357 0.823 -15.556 1.00 95.94 178 ILE A N 1
ATOM 1413 C CA . ILE A 1 178 ? 15.166 2.039 -15.553 1.00 95.94 178 ILE A CA 1
ATOM 1414 C C . ILE A 1 178 ? 16.542 1.661 -16.085 1.00 95.94 178 ILE A C 1
ATOM 1416 O O . ILE A 1 178 ? 17.099 0.633 -15.700 1.00 95.94 178 ILE A O 1
ATOM 1420 N N . ILE A 1 179 ? 17.058 2.463 -17.007 1.00 95.94 179 ILE A N 1
ATOM 1421 C CA . ILE A 1 179 ? 18.348 2.264 -17.651 1.00 95.94 179 ILE A CA 1
ATOM 1422 C C . ILE A 1 179 ? 19.217 3.469 -17.332 1.00 95.94 179 ILE A C 1
ATOM 1424 O O . ILE A 1 179 ? 18.879 4.594 -17.697 1.00 95.94 179 ILE A O 1
ATOM 1428 N N . ASP A 1 180 ? 20.345 3.212 -16.684 1.00 94.44 180 ASP A N 1
ATOM 1429 C CA . ASP A 1 180 ? 21.451 4.148 -16.589 1.00 94.44 180 ASP A CA 1
ATOM 1430 C C . ASP A 1 180 ? 22.237 4.103 -17.902 1.00 94.44 180 ASP A C 1
ATOM 1432 O O . ASP A 1 180 ? 22.955 3.140 -18.188 1.00 94.44 180 ASP A O 1
ATOM 1436 N N . CYS A 1 181 ? 22.065 5.134 -18.728 1.00 92.62 181 CYS A N 1
ATOM 1437 C CA . CYS A 1 181 ? 22.685 5.204 -20.047 1.00 92.62 181 CYS A CA 1
ATOM 1438 C C . CYS A 1 181 ? 24.201 5.419 -19.958 1.00 92.62 181 CYS A C 1
ATOM 1440 O O . CYS A 1 181 ? 24.908 5.097 -20.911 1.00 92.62 181 CYS A O 1
ATOM 1442 N N . ARG A 1 182 ? 24.704 5.984 -18.851 1.00 90.25 182 ARG A N 1
ATOM 1443 C CA . ARG A 1 182 ? 26.133 6.280 -18.674 1.00 90.25 182 ARG A CA 1
ATOM 1444 C C . ARG A 1 182 ? 26.904 5.039 -18.264 1.00 90.25 182 ARG A C 1
ATOM 1446 O O . ARG A 1 182 ? 27.976 4.780 -18.798 1.00 90.25 182 ARG A O 1
ATOM 1453 N N . GLU A 1 183 ? 26.347 4.268 -17.337 1.00 90.19 183 GLU A N 1
ATOM 1454 C CA . GLU A 1 183 ? 26.972 3.032 -16.861 1.00 90.19 183 GLU A CA 1
ATOM 1455 C C . GLU A 1 183 ? 26.591 1.797 -17.684 1.00 90.19 183 GLU A C 1
ATOM 1457 O O . GLU A 1 183 ? 27.184 0.733 -17.506 1.00 90.19 183 GLU A O 1
ATOM 1462 N N . GLY A 1 184 ? 25.580 1.902 -18.552 1.00 90.38 184 GLY A N 1
ATOM 1463 C CA . GLY A 1 184 ? 25.068 0.765 -19.314 1.00 90.38 184 GLY A CA 1
ATOM 1464 C C . GLY A 1 184 ? 24.432 -0.302 -18.421 1.00 90.38 184 GLY A C 1
ATOM 1465 O O . GLY A 1 184 ? 24.530 -1.494 -18.711 1.00 90.38 184 GLY A O 1
ATOM 1466 N N . ARG A 1 185 ? 23.800 0.112 -17.317 1.00 93.31 185 ARG A N 1
ATOM 1467 C CA . ARG A 1 185 ? 23.130 -0.781 -16.360 1.00 93.31 185 ARG A CA 1
ATOM 1468 C C . ARG A 1 185 ? 21.628 -0.584 -16.413 1.00 93.31 185 ARG A C 1
ATOM 1470 O O . ARG A 1 185 ? 21.151 0.529 -16.609 1.00 93.31 185 ARG A O 1
ATOM 1477 N N . ALA A 1 186 ? 20.880 -1.653 -16.179 1.00 95.38 186 ALA A N 1
ATOM 1478 C CA . ALA A 1 186 ? 19.431 -1.590 -16.103 1.00 95.38 186 ALA A CA 1
ATOM 1479 C C . ALA A 1 186 ? 18.917 -2.258 -14.834 1.00 95.38 186 ALA A C 1
ATOM 1481 O O . ALA A 1 186 ? 19.523 -3.198 -14.316 1.00 95.38 186 ALA A O 1
ATOM 1482 N N . TYR A 1 187 ? 17.765 -1.789 -14.370 1.00 96.62 187 TYR A N 1
ATOM 1483 C CA . TYR A 1 187 ? 17.089 -2.304 -13.194 1.00 96.62 187 TYR A CA 1
ATOM 1484 C C . TYR A 1 187 ? 15.602 -2.419 -13.489 1.00 96.62 187 TYR A C 1
ATOM 1486 O O . TYR A 1 187 ? 14.983 -1.488 -14.002 1.00 96.62 187 TYR A O 1
ATOM 1494 N N . ALA A 1 188 ? 15.014 -3.560 -13.149 1.00 96.81 188 ALA A N 1
ATOM 1495 C CA . ALA A 1 188 ? 13.570 -3.641 -13.009 1.00 96.81 188 ALA A CA 1
ATOM 1496 C C . ALA A 1 188 ? 13.194 -2.807 -11.781 1.00 96.81 188 ALA A C 1
ATOM 1498 O O . ALA A 1 188 ? 13.861 -2.946 -10.760 1.00 96.81 188 ALA A O 1
ATOM 1499 N N . TYR A 1 189 ? 12.172 -1.959 -11.858 1.00 96.44 189 TYR A N 1
ATOM 1500 C CA . TYR A 1 189 ? 11.819 -1.066 -10.753 1.00 96.44 189 TYR A CA 1
ATOM 1501 C C . TYR A 1 189 ? 10.316 -0.991 -10.487 1.00 96.44 189 TYR A C 1
ATOM 1503 O O . TYR A 1 189 ? 9.489 -1.239 -11.370 1.00 96.44 189 TYR A O 1
ATOM 1511 N N . GLN A 1 190 ? 9.987 -0.554 -9.274 1.00 95.25 190 GLN A N 1
ATOM 1512 C CA . GLN A 1 190 ? 8.657 -0.158 -8.830 1.00 95.25 190 GLN A CA 1
ATOM 1513 C C . GLN A 1 190 ? 8.759 1.202 -8.125 1.00 95.25 190 GLN A C 1
ATOM 1515 O O . GLN A 1 190 ? 9.576 1.362 -7.220 1.00 95.25 190 GLN A O 1
ATOM 1520 N N . GLN A 1 191 ? 7.948 2.183 -8.535 1.00 93.44 191 GLN A N 1
ATOM 1521 C CA . GLN A 1 191 ? 7.843 3.451 -7.808 1.00 93.44 191 GLN A CA 1
ATOM 1522 C C . GLN A 1 191 ? 7.060 3.291 -6.503 1.00 93.44 191 GLN A C 1
ATOM 1524 O O . GLN A 1 191 ? 6.107 2.500 -6.433 1.00 93.44 191 GLN A O 1
ATOM 1529 N N . PHE A 1 192 ? 7.447 4.077 -5.505 1.00 92.62 192 PHE A N 1
ATOM 1530 C CA . PHE A 1 192 ? 6.775 4.198 -4.217 1.00 92.62 192 PHE A CA 1
ATOM 1531 C C . PHE A 1 192 ? 6.820 5.653 -3.733 1.00 92.62 192 PHE A C 1
ATOM 1533 O O . PHE A 1 192 ? 7.606 6.451 -4.244 1.00 92.62 192 PHE A O 1
ATOM 1540 N N . GLU A 1 193 ? 5.968 6.003 -2.776 1.00 88.38 193 GLU A N 1
ATOM 1541 C CA . GLU A 1 193 ? 6.054 7.276 -2.056 1.00 88.38 193 GLU A CA 1
ATOM 1542 C C . GLU A 1 193 ? 6.652 7.009 -0.666 1.00 88.38 193 GLU A C 1
ATOM 1544 O O . GLU A 1 193 ? 6.230 6.054 -0.009 1.00 88.38 193 GLU A O 1
ATOM 1549 N N . PRO A 1 194 ? 7.654 7.777 -0.205 1.00 84.50 194 PRO A N 1
ATOM 1550 C CA . PRO A 1 194 ? 8.130 7.659 1.163 1.00 84.50 194 PRO A CA 1
ATOM 1551 C C . PRO A 1 194 ? 6.974 8.048 2.086 1.00 84.50 194 PRO A C 1
ATOM 1553 O O . PRO A 1 194 ? 6.350 9.093 1.901 1.00 84.50 194 PRO A O 1
ATOM 1556 N N . GLY A 1 195 ? 6.656 7.207 3.071 1.00 69.38 195 GLY A N 1
ATOM 1557 C CA . GLY A 1 195 ? 5.690 7.598 4.093 1.00 69.38 195 GLY A CA 1
ATOM 1558 C C . GLY A 1 195 ? 6.139 8.907 4.746 1.00 69.38 195 GLY A C 1
ATOM 1559 O O . GLY A 1 195 ? 7.339 9.142 4.895 1.00 69.38 195 GLY A O 1
ATOM 1560 N N . ILE A 1 196 ? 5.194 9.767 5.143 1.00 55.78 196 ILE A N 1
ATOM 1561 C CA . ILE A 1 196 ? 5.515 10.902 6.018 1.00 55.78 196 ILE A CA 1
ATOM 1562 C C . ILE A 1 196 ? 6.244 10.305 7.222 1.00 55.78 196 ILE A C 1
ATOM 1564 O O . ILE A 1 196 ? 5.649 9.502 7.945 1.00 55.78 196 ILE A O 1
ATOM 1568 N N . ALA A 1 197 ? 7.528 10.632 7.391 1.00 36.41 197 ALA A N 1
ATOM 1569 C CA . ALA A 1 197 ? 8.324 10.130 8.499 1.00 36.41 197 ALA A CA 1
ATOM 1570 C C . ALA A 1 197 ? 7.536 10.365 9.792 1.00 36.41 197 ALA A C 1
ATOM 1572 O O . ALA A 1 197 ? 7.217 11.508 10.132 1.00 36.41 197 ALA A O 1
ATOM 1573 N N . LYS A 1 198 ? 7.176 9.288 10.502 1.00 34.41 198 LYS A N 1
ATOM 1574 C CA . LYS A 1 198 ? 6.718 9.447 11.880 1.00 34.41 198 LYS A CA 1
ATOM 1575 C C . LYS A 1 198 ? 7.883 10.105 12.629 1.00 34.41 198 LYS A C 1
ATOM 1577 O O . LYS A 1 198 ? 8.999 9.585 12.531 1.00 34.41 198 LYS A O 1
ATOM 1582 N N . PRO A 1 199 ? 7.685 11.217 13.360 1.00 26.73 199 PRO A N 1
ATOM 1583 C CA . PRO A 1 199 ? 8.684 11.622 14.337 1.00 26.73 199 PRO A CA 1
ATOM 1584 C C . PRO A 1 199 ? 8.944 10.414 15.241 1.00 26.73 199 PRO A C 1
ATOM 1586 O O . PRO A 1 199 ? 7.990 9.753 15.655 1.00 26.73 199 PRO A O 1
ATOM 1589 N N . ARG A 1 200 ? 10.224 10.081 15.456 1.00 26.73 200 ARG A N 1
ATOM 1590 C CA . ARG A 1 200 ? 10.653 8.942 16.280 1.00 26.73 200 ARG A CA 1
ATOM 1591 C C . ARG A 1 200 ? 9.925 9.016 17.622 1.00 26.73 200 ARG A C 1
ATOM 1593 O O . ARG A 1 200 ? 10.251 9.862 18.447 1.00 26.73 200 ARG A O 1
ATOM 1600 N N . SER A 1 201 ? 8.920 8.170 17.816 1.00 31.73 201 SER A N 1
ATOM 1601 C CA . SER A 1 201 ? 8.389 7.884 19.139 1.00 31.73 201 SER A CA 1
ATOM 1602 C C . SER A 1 201 ? 9.248 6.766 19.701 1.00 31.73 201 SER A C 1
ATOM 1604 O O . SER A 1 201 ? 9.231 5.647 19.184 1.00 31.73 201 SER A O 1
ATOM 1606 N N . ASP A 1 202 ? 10.047 7.092 20.707 1.00 28.72 202 ASP A N 1
ATOM 1607 C CA . ASP A 1 202 ? 10.803 6.105 21.457 1.00 28.72 202 ASP A CA 1
ATOM 1608 C C . ASP A 1 202 ? 9.864 5.049 22.066 1.00 28.72 202 ASP A C 1
ATOM 1610 O O . ASP A 1 202 ? 8.812 5.376 22.609 1.00 28.72 202 ASP A O 1
ATOM 1614 N N . ALA A 1 203 ? 10.306 3.792 21.964 1.00 31.42 203 ALA A N 1
ATOM 1615 C CA . ALA A 1 203 ? 9.962 2.636 22.794 1.00 31.42 203 ALA A CA 1
ATOM 1616 C C . ALA A 1 203 ? 8.473 2.281 23.001 1.00 31.42 203 ALA A C 1
ATOM 1618 O O . ALA A 1 203 ? 7.826 2.795 23.904 1.00 31.42 203 ALA A O 1
ATOM 1619 N N . ALA A 1 204 ? 7.998 1.269 22.262 1.00 30.28 204 ALA A N 1
ATOM 1620 C CA . ALA A 1 204 ? 7.389 0.040 22.805 1.00 30.28 204 ALA A CA 1
ATOM 1621 C C . ALA A 1 204 ? 6.718 -0.751 21.669 1.00 30.28 204 ALA A C 1
ATOM 1623 O O . ALA A 1 204 ? 5.545 -0.560 21.370 1.00 30.28 204 ALA A O 1
ATOM 1624 N N . GLU A 1 205 ? 7.455 -1.661 21.032 1.00 27.64 205 GLU A N 1
ATOM 1625 C CA . GLU A 1 205 ? 6.848 -2.656 20.144 1.00 27.64 205 GLU A CA 1
ATOM 1626 C C . GLU A 1 205 ? 7.498 -4.013 20.423 1.00 27.64 205 GLU A C 1
ATOM 1628 O O . GLU A 1 205 ? 8.545 -4.385 19.894 1.00 27.64 205 GLU A O 1
ATOM 1633 N N . SER A 1 206 ? 6.913 -4.737 21.370 1.00 27.61 206 SER A N 1
ATOM 1634 C CA . SER A 1 206 ? 7.107 -6.172 21.536 1.00 27.61 206 SER A CA 1
ATOM 1635 C C . SER A 1 206 ? 5.859 -6.755 22.183 1.00 27.61 206 SER A C 1
ATOM 1637 O O . SER A 1 206 ? 5.423 -6.268 23.219 1.00 27.61 206 SER A O 1
ATOM 1639 N N . ALA A 1 207 ? 5.359 -7.821 21.553 1.00 26.89 207 ALA A N 1
ATOM 1640 C CA . ALA A 1 207 ? 4.188 -8.638 21.881 1.00 26.89 207 ALA A CA 1
ATOM 1641 C C . ALA A 1 207 ? 2.852 -8.174 21.268 1.00 26.89 207 ALA A C 1
ATOM 1643 O O . ALA A 1 207 ? 2.156 -7.325 21.805 1.00 26.89 207 ALA A O 1
ATOM 1644 N N . MET A 1 208 ? 2.462 -8.784 20.143 1.00 28.12 208 MET A N 1
ATOM 1645 C CA . MET A 1 208 ? 1.482 -9.888 20.130 1.00 28.12 208 MET A CA 1
ATOM 1646 C C . MET A 1 208 ? 1.070 -10.166 18.673 1.00 28.12 208 MET A C 1
ATOM 1648 O O . MET A 1 208 ? 0.154 -9.559 18.121 1.00 28.12 208 MET A O 1
ATOM 1652 N N . THR A 1 209 ? 1.786 -11.075 18.015 1.00 27.22 209 THR A N 1
ATOM 1653 C CA . THR A 1 209 ? 1.386 -11.651 16.729 1.00 27.22 209 THR A CA 1
ATOM 1654 C C . THR A 1 209 ? 0.414 -12.801 16.962 1.00 27.22 209 THR A C 1
ATOM 1656 O O . THR A 1 209 ? 0.717 -13.726 17.709 1.00 27.22 209 THR A O 1
ATOM 1659 N N . GLY A 1 210 ? -0.701 -12.772 16.231 1.00 29.12 210 GLY A N 1
ATOM 1660 C CA . GLY A 1 210 ? -1.540 -13.937 15.961 1.00 29.12 210 GLY A CA 1
ATOM 1661 C C . GLY A 1 210 ? -2.892 -13.906 16.659 1.00 29.12 210 GLY A C 1
ATOM 1662 O O . GLY A 1 210 ? -2.968 -14.234 17.831 1.00 29.12 210 GLY A O 1
ATOM 1663 N N . ILE A 1 211 ? -3.941 -13.568 15.906 1.00 30.41 211 ILE A N 1
ATOM 1664 C CA . ILE A 1 211 ? -5.221 -14.293 15.859 1.00 30.41 211 ILE A CA 1
ATOM 1665 C C . ILE A 1 211 ? -5.879 -13.955 14.513 1.00 30.41 211 ILE A C 1
ATOM 1667 O O . ILE A 1 211 ? -5.932 -12.796 14.095 1.00 30.41 211 ILE A O 1
ATOM 1671 N N . ASP A 1 212 ? -6.310 -15.012 13.831 1.00 26.58 212 ASP A N 1
ATOM 1672 C CA . ASP A 1 212 ? -6.967 -15.019 12.531 1.00 26.58 212 ASP A CA 1
ATOM 1673 C C . ASP A 1 212 ? -8.261 -14.196 12.514 1.00 26.58 212 ASP A C 1
ATOM 1675 O O . ASP A 1 212 ? -9.118 -14.303 13.390 1.00 26.58 212 ASP A O 1
ATOM 1679 N N . ALA A 1 213 ? -8.424 -13.407 11.452 1.00 28.83 213 ALA A N 1
ATOM 1680 C CA . ALA A 1 213 ? -9.664 -12.718 11.138 1.00 28.83 213 ALA A CA 1
ATOM 1681 C C . ALA A 1 213 ? -10.625 -13.679 10.418 1.00 28.83 213 ALA A C 1
ATOM 1683 O O . ALA A 1 213 ? -10.600 -13.805 9.193 1.00 28.83 213 ALA A O 1
ATOM 1684 N N . THR A 1 214 ? -11.505 -14.329 11.177 1.00 27.72 214 THR A N 1
ATOM 1685 C CA . THR A 1 214 ? -12.765 -14.874 10.650 1.00 27.72 214 THR A CA 1
ATOM 1686 C C . THR A 1 214 ? -13.932 -14.094 11.231 1.00 27.72 214 THR A C 1
ATOM 1688 O O . THR A 1 214 ? -13.981 -13.824 12.427 1.00 27.72 214 THR A O 1
ATOM 1691 N N . GLY A 1 215 ? -14.811 -13.659 10.332 1.00 28.44 215 GLY A N 1
ATOM 1692 C CA . GLY A 1 215 ? -15.709 -12.542 10.549 1.00 28.44 215 GLY A CA 1
ATOM 1693 C C . GLY A 1 215 ? -16.919 -12.825 11.421 1.00 28.44 215 GLY A C 1
ATOM 1694 O O . GLY A 1 215 ? -17.411 -13.947 11.508 1.00 28.44 215 GLY A O 1
ATOM 1695 N N . ILE A 1 216 ? -17.445 -11.734 11.968 1.00 29.08 216 ILE A N 1
ATOM 1696 C CA . ILE A 1 216 ? -18.843 -11.612 12.351 1.00 29.08 216 ILE A CA 1
ATOM 1697 C C . ILE A 1 216 ? -19.327 -10.275 11.800 1.00 29.08 216 ILE A C 1
ATOM 1699 O O . ILE A 1 216 ? -18.849 -9.203 12.163 1.00 29.08 216 ILE A O 1
ATOM 1703 N N . ASP A 1 217 ? -20.250 -10.397 10.858 1.00 27.42 217 ASP A N 1
ATOM 1704 C CA . ASP A 1 217 ? -21.047 -9.333 10.278 1.00 27.42 217 ASP A CA 1
ATOM 1705 C C . ASP A 1 217 ? -21.988 -8.796 11.370 1.00 27.42 217 ASP A C 1
ATOM 1707 O O . ASP A 1 217 ? -22.834 -9.532 11.885 1.00 27.42 217 ASP A O 1
ATOM 1711 N N . MET A 1 218 ? -21.829 -7.532 11.764 1.00 28.58 218 MET A N 1
ATOM 1712 C CA . MET A 1 218 ? -22.853 -6.811 12.518 1.00 28.58 218 MET A CA 1
ATOM 1713 C C . MET A 1 218 ? -23.202 -5.528 11.779 1.00 28.58 218 MET A C 1
ATOM 1715 O O . MET A 1 218 ? -22.550 -4.493 11.898 1.00 28.58 218 MET A O 1
ATOM 1719 N N . ALA A 1 219 ? -24.277 -5.640 11.005 1.00 26.25 219 ALA A N 1
ATOM 1720 C CA . ALA A 1 219 ? -25.015 -4.531 10.441 1.00 26.25 219 ALA A CA 1
ATOM 1721 C C . ALA A 1 219 ? -25.461 -3.561 11.549 1.00 26.25 219 ALA A C 1
ATOM 1723 O O . ALA A 1 219 ? -26.193 -3.940 12.465 1.00 26.25 219 ALA A O 1
ATOM 1724 N N . ILE A 1 220 ? -25.066 -2.297 11.417 1.00 32.22 220 ILE A N 1
ATOM 1725 C CA . ILE A 1 220 ? -25.635 -1.173 12.164 1.00 32.22 220 ILE A CA 1
ATOM 1726 C C . ILE A 1 220 ? -26.770 -0.585 11.306 1.00 32.22 220 ILE A C 1
ATOM 1728 O O . ILE A 1 220 ? -26.497 -0.118 10.197 1.00 32.22 220 ILE A O 1
ATOM 1732 N N . PRO A 1 221 ? -28.043 -0.600 11.745 1.00 27.42 221 PRO A N 1
ATOM 1733 C CA . PRO A 1 221 ? -29.121 0.029 10.995 1.00 27.42 221 PRO A CA 1
ATOM 1734 C C . PRO A 1 221 ? -29.325 1.497 11.402 1.00 27.42 221 PRO A C 1
ATOM 1736 O O . PRO A 1 221 ? -29.518 1.802 12.573 1.00 27.42 221 PRO A O 1
ATOM 1739 N N . GLY A 1 222 ? -29.438 2.372 10.395 1.00 26.34 222 GLY A N 1
ATOM 1740 C CA . GLY A 1 222 ? -30.393 3.485 10.431 1.00 26.34 222 GLY A CA 1
ATOM 1741 C C . GLY A 1 222 ? -29.836 4.910 10.494 1.00 26.34 222 GLY A C 1
ATOM 1742 O O . GLY A 1 222 ? -29.777 5.510 11.557 1.00 26.34 222 GLY A O 1
ATOM 1743 N N . ALA A 1 223 ? -29.630 5.518 9.324 1.00 26.34 223 ALA A N 1
ATOM 1744 C CA . ALA A 1 223 ? -29.853 6.952 9.126 1.00 26.34 223 ALA A CA 1
ATOM 1745 C C . ALA A 1 223 ? -30.532 7.167 7.763 1.00 26.34 223 ALA A C 1
ATOM 1747 O O . ALA A 1 223 ? -29.905 7.522 6.769 1.00 26.34 223 ALA A O 1
ATOM 1748 N N . ALA A 1 224 ? -31.837 6.885 7.702 1.00 25.72 224 ALA A N 1
ATOM 1749 C CA . ALA A 1 224 ? -32.686 7.290 6.589 1.00 25.72 224 ALA A CA 1
ATOM 1750 C C . ALA A 1 224 ? -33.214 8.704 6.869 1.00 25.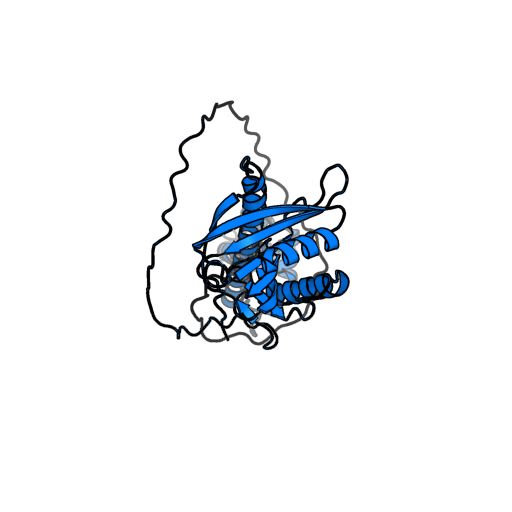72 224 ALA A C 1
ATOM 1752 O O . ALA A 1 224 ? -34.097 8.891 7.701 1.00 25.72 224 ALA A O 1
ATOM 1753 N N . GLY A 1 225 ? -32.657 9.693 6.171 1.00 27.64 225 GLY A N 1
ATOM 1754 C CA . GLY A 1 225 ? -33.146 11.068 6.140 1.00 27.64 225 GLY A CA 1
ATOM 1755 C C . GLY A 1 225 ? -33.431 11.472 4.700 1.00 27.64 225 GLY A C 1
ATOM 1756 O O . GLY A 1 225 ? -32.522 11.748 3.926 1.00 27.64 225 GLY A O 1
ATOM 1757 N N . THR A 1 226 ? -34.708 11.472 4.331 1.00 31.47 226 THR A N 1
ATOM 1758 C CA . THR A 1 226 ? -35.221 11.957 3.049 1.00 31.47 226 THR A CA 1
ATOM 1759 C C . THR A 1 226 ? -35.004 13.467 2.924 1.00 31.47 226 THR A C 1
ATOM 1761 O O . THR A 1 226 ? -35.629 14.238 3.650 1.00 31.47 226 THR A O 1
ATOM 1764 N N . GLY A 1 227 ? -34.164 13.894 1.980 1.00 27.83 227 GLY A N 1
ATOM 1765 C CA . GLY A 1 227 ? -33.938 15.298 1.639 1.00 27.83 227 GLY A CA 1
ATOM 1766 C C . GLY A 1 227 ? -33.840 15.470 0.126 1.00 27.83 227 GLY A C 1
ATOM 1767 O O . GLY A 1 227 ? -32.895 15.018 -0.507 1.00 27.83 227 GLY A O 1
ATOM 1768 N N . LYS A 1 228 ? -34.867 16.087 -0.453 1.00 25.86 228 LYS A N 1
ATOM 1769 C CA . LYS A 1 228 ? -35.031 16.395 -1.878 1.00 25.86 228 LYS A CA 1
ATOM 1770 C C . LYS A 1 228 ? -33.947 17.398 -2.316 1.00 25.86 228 LYS A C 1
ATOM 1772 O O . LYS A 1 228 ? -33.909 18.503 -1.782 1.00 25.86 228 LYS A O 1
ATOM 1777 N N . ALA A 1 229 ? -33.083 17.027 -3.261 1.00 26.17 229 ALA A N 1
ATOM 1778 C CA . ALA A 1 229 ? -32.064 17.922 -3.817 1.00 26.17 229 ALA A CA 1
ATOM 1779 C C . ALA A 1 229 ? -32.709 19.003 -4.712 1.00 26.17 229 ALA A C 1
ATOM 1781 O O . ALA A 1 229 ? -33.544 18.652 -5.552 1.00 26.17 229 ALA A O 1
ATOM 1782 N N . PRO A 1 230 ? -32.357 20.294 -4.568 1.00 26.30 230 PRO A N 1
ATOM 1783 C CA . PRO A 1 230 ? -32.623 21.287 -5.592 1.00 26.30 230 PRO A CA 1
ATOM 1784 C C . PRO A 1 230 ? -31.518 21.260 -6.655 1.00 26.30 230 PRO A C 1
ATOM 1786 O O . PRO A 1 230 ? -30.335 21.104 -6.359 1.00 26.30 230 PRO A O 1
ATOM 1789 N N . ASP A 1 231 ? -31.957 21.425 -7.893 1.00 28.28 231 ASP A N 1
ATOM 1790 C CA . ASP A 1 231 ? -31.160 21.606 -9.099 1.00 28.28 231 ASP A CA 1
ATOM 1791 C C . ASP A 1 231 ? -30.399 22.941 -9.001 1.00 28.28 231 ASP A C 1
ATOM 1793 O O . ASP A 1 231 ? -31.030 23.999 -8.915 1.00 28.28 231 ASP A O 1
ATOM 1797 N N . GLN A 1 232 ? -29.062 22.911 -8.944 1.00 28.84 232 GLN A N 1
ATOM 1798 C CA . GLN A 1 232 ? -28.233 24.107 -9.111 1.00 28.84 232 GLN A CA 1
ATOM 1799 C C . GLN A 1 232 ? -27.014 23.823 -9.987 1.00 28.84 232 GLN A C 1
ATOM 1801 O O . GLN A 1 232 ? -26.165 22.983 -9.697 1.00 28.84 232 GLN A O 1
ATOM 1806 N N . ASP A 1 233 ? -26.994 24.593 -11.065 1.00 26.84 233 ASP A N 1
ATOM 1807 C CA . ASP A 1 233 ? -25.984 24.780 -12.091 1.00 26.84 233 ASP A CA 1
ATOM 1808 C C . ASP A 1 233 ? -24.647 25.236 -11.471 1.00 26.84 233 ASP A C 1
ATOM 1810 O O . ASP A 1 233 ? -24.568 26.306 -10.861 1.00 26.84 233 ASP A O 1
ATOM 1814 N N . ILE A 1 234 ? -23.591 24.422 -11.594 1.00 27.16 234 ILE A N 1
ATOM 1815 C CA . ILE A 1 234 ? -22.240 24.757 -11.118 1.00 27.16 234 ILE A CA 1
ATOM 1816 C C . ILE A 1 234 ? -21.317 24.872 -12.334 1.00 27.16 234 ILE A C 1
ATOM 1818 O O . ILE A 1 234 ? -20.798 23.885 -12.855 1.00 27.16 234 ILE A O 1
ATOM 1822 N N . SER A 1 235 ? -21.111 26.111 -12.780 1.00 24.48 235 SER A N 1
ATOM 1823 C CA . SER A 1 235 ? -20.022 26.481 -13.689 1.00 24.48 235 SER A CA 1
ATOM 1824 C C . SER A 1 235 ? -18.649 26.283 -13.015 1.00 24.48 235 SER A C 1
ATOM 1826 O O . SER A 1 235 ? -18.550 26.366 -11.790 1.00 24.48 235 SER A O 1
ATOM 1828 N N . PRO A 1 236 ? -17.571 26.021 -13.780 1.00 26.20 236 PRO A N 1
ATOM 1829 C CA . PRO A 1 236 ? -16.293 25.578 -13.230 1.00 26.20 236 PRO A CA 1
ATOM 1830 C C . PRO A 1 236 ? -15.521 26.744 -12.600 1.00 26.20 236 PRO A C 1
ATOM 1832 O O . PRO A 1 236 ? -14.948 27.577 -13.303 1.00 26.20 236 PRO A O 1
ATOM 1835 N N . THR A 1 237 ? -15.475 26.794 -11.269 1.00 26.62 237 THR A N 1
ATOM 1836 C CA . THR A 1 237 ? -14.663 27.769 -10.533 1.00 26.62 237 THR A CA 1
ATOM 1837 C C . THR A 1 237 ? -13.250 27.232 -10.305 1.00 26.62 237 THR A C 1
ATOM 1839 O O . THR A 1 237 ? -13.040 26.283 -9.556 1.00 26.62 237 THR A O 1
ATOM 1842 N N . ASP A 1 238 ? -12.304 27.855 -11.006 1.00 26.02 238 ASP A N 1
ATOM 1843 C CA . ASP A 1 238 ? -10.934 28.197 -10.601 1.00 26.02 238 ASP A CA 1
ATOM 1844 C C . ASP A 1 238 ? -10.298 27.339 -9.482 1.00 26.02 238 ASP A C 1
ATOM 1846 O O . ASP A 1 238 ? -10.439 27.605 -8.284 1.00 26.02 238 ASP A O 1
ATOM 1850 N N . ASN A 1 239 ? -9.561 26.303 -9.893 1.00 28.44 239 ASN A N 1
ATOM 1851 C CA . ASN A 1 239 ? -8.795 25.434 -9.005 1.00 28.44 239 ASN A CA 1
ATOM 1852 C C . ASN A 1 239 ? -7.539 26.182 -8.525 1.00 28.44 239 ASN A C 1
ATOM 1854 O O . ASN A 1 239 ? -6.482 26.126 -9.157 1.00 28.44 239 ASN A O 1
ATOM 1858 N N . ARG A 1 240 ? -7.673 26.922 -7.420 1.00 26.86 240 ARG A N 1
ATOM 1859 C CA . ARG A 1 240 ? -6.552 27.579 -6.744 1.00 26.86 240 ARG A CA 1
ATOM 1860 C C . ARG A 1 240 ? -5.529 26.539 -6.294 1.00 26.86 240 ARG A C 1
ATOM 1862 O O . ARG A 1 240 ? -5.795 25.706 -5.433 1.00 26.86 240 ARG A O 1
ATOM 1869 N N . THR A 1 241 ? -4.349 26.652 -6.885 1.00 27.38 241 THR A N 1
ATOM 1870 C CA . THR A 1 241 ? -3.079 26.040 -6.505 1.00 27.38 241 THR A CA 1
ATOM 1871 C C . THR A 1 241 ? -2.892 26.030 -4.986 1.00 27.38 241 THR A C 1
ATOM 1873 O O . THR A 1 241 ? -2.794 27.085 -4.361 1.00 27.38 241 THR A O 1
ATOM 1876 N N . VAL A 1 242 ? -2.813 24.839 -4.391 1.00 25.48 242 VAL A N 1
ATOM 1877 C CA . VAL A 1 242 ? -2.289 24.668 -3.030 1.00 25.48 242 VAL A CA 1
ATOM 1878 C C . VAL A 1 242 ? -0.767 24.842 -3.112 1.00 25.48 242 VAL A C 1
ATOM 1880 O O . VAL A 1 242 ? -0.145 24.190 -3.954 1.00 25.48 242 VAL A O 1
ATOM 1883 N N . PRO A 1 243 ? -0.149 25.729 -2.312 1.00 23.09 243 PRO A N 1
ATOM 1884 C CA . PRO A 1 243 ? 1.280 25.986 -2.406 1.00 23.09 243 PRO A CA 1
ATOM 1885 C C . PRO A 1 243 ? 2.061 24.763 -1.919 1.00 23.09 243 PRO A C 1
ATOM 1887 O O . PRO A 1 243 ? 1.926 24.329 -0.775 1.00 23.09 243 PRO A O 1
ATOM 1890 N N . ILE A 1 244 ? 2.884 24.212 -2.808 1.00 29.38 244 ILE A N 1
ATOM 1891 C CA . ILE A 1 244 ? 3.952 23.278 -2.464 1.00 29.38 244 ILE A CA 1
ATOM 1892 C C . ILE A 1 244 ? 5.059 24.149 -1.869 1.00 29.38 244 ILE A C 1
ATOM 1894 O O . ILE A 1 244 ? 5.565 25.038 -2.548 1.00 29.38 244 ILE A O 1
ATOM 1898 N N . ASN A 1 245 ? 5.374 23.965 -0.588 1.00 27.44 245 ASN A N 1
ATOM 1899 C CA . ASN A 1 245 ? 6.460 24.700 0.052 1.00 27.44 245 ASN A CA 1
ATOM 1900 C C . ASN A 1 245 ? 7.790 24.321 -0.617 1.00 27.44 245 ASN A C 1
ATOM 1902 O O . ASN A 1 245 ? 8.252 23.186 -0.493 1.00 27.44 245 ASN A O 1
ATOM 1906 N N . ASP A 1 246 ? 8.388 25.293 -1.305 1.00 27.81 246 ASP A N 1
ATOM 1907 C CA . ASP A 1 246 ? 9.746 25.243 -1.833 1.00 27.81 246 ASP A CA 1
ATOM 1908 C C . ASP A 1 246 ? 10.7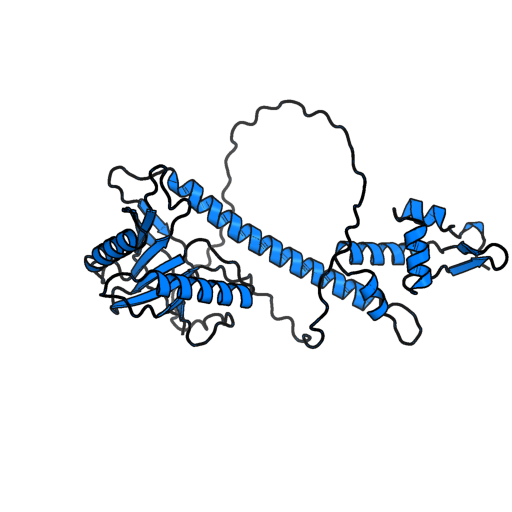48 25.171 -0.675 1.00 27.81 246 ASP A C 1
ATOM 1910 O O . ASP A 1 246 ? 10.983 26.146 0.039 1.00 27.81 246 ASP A O 1
ATOM 1914 N N . ALA A 1 247 ? 11.382 24.014 -0.510 1.00 27.66 247 ALA A N 1
ATOM 1915 C CA . ALA A 1 247 ? 12.648 23.903 0.200 1.00 27.66 247 ALA A CA 1
ATOM 1916 C C . ALA A 1 247 ? 13.739 23.582 -0.825 1.00 27.66 247 ALA A C 1
ATOM 1918 O O . ALA A 1 247 ? 14.186 22.447 -0.971 1.00 27.66 247 ALA A O 1
ATOM 1919 N N . SER A 1 248 ? 14.165 24.608 -1.556 1.00 30.12 248 SER A N 1
ATOM 1920 C CA . SER A 1 248 ? 15.382 24.581 -2.360 1.00 30.12 248 SER A CA 1
ATOM 1921 C C . SER A 1 248 ? 16.601 24.442 -1.441 1.00 30.12 248 SER A C 1
ATOM 1923 O O . SER A 1 248 ? 17.010 25.419 -0.816 1.00 30.12 248 SER A O 1
ATOM 1925 N N . HIS A 1 249 ? 17.189 23.250 -1.365 1.00 29.67 249 HIS A N 1
ATOM 1926 C CA . HIS A 1 249 ? 18.549 23.062 -0.859 1.00 29.67 249 HIS A CA 1
ATOM 1927 C C . HIS A 1 249 ? 19.411 22.498 -1.986 1.00 29.67 249 HIS A C 1
ATOM 1929 O O . HIS A 1 249 ? 19.283 21.345 -2.388 1.00 29.67 249 HIS A O 1
ATOM 1935 N N . ALA A 1 250 ? 20.260 23.367 -2.528 1.00 29.31 250 ALA A N 1
ATOM 1936 C CA . ALA A 1 250 ? 21.353 22.992 -3.402 1.00 29.31 250 ALA A CA 1
ATOM 1937 C C . ALA A 1 250 ? 22.553 22.562 -2.543 1.00 29.31 250 ALA A C 1
ATOM 1939 O O . ALA A 1 250 ? 22.996 23.339 -1.703 1.00 29.31 250 ALA A O 1
ATOM 1940 N N . GLY A 1 251 ? 23.086 21.368 -2.818 1.00 28.80 251 GLY A N 1
ATOM 1941 C CA . GLY A 1 251 ? 24.440 20.937 -2.455 1.00 28.80 251 GLY A CA 1
ATOM 1942 C C . GLY A 1 251 ? 24.622 20.334 -1.059 1.00 28.80 251 GLY A C 1
ATOM 1943 O O . GLY A 1 251 ? 24.824 21.077 -0.110 1.00 28.80 251 GLY A O 1
ATOM 1944 N N . ASP A 1 252 ? 24.632 19.000 -0.977 1.00 25.50 252 ASP A N 1
ATOM 1945 C CA . ASP A 1 252 ? 25.718 18.192 -0.385 1.00 25.50 252 ASP A CA 1
ATOM 1946 C C . ASP A 1 252 ? 25.470 16.705 -0.729 1.00 25.50 252 ASP A C 1
ATOM 1948 O O . ASP A 1 252 ? 24.373 16.191 -0.509 1.00 25.50 252 ASP A O 1
ATOM 1952 N N . ASP A 1 253 ? 26.461 16.014 -1.298 1.00 35.44 253 ASP A N 1
ATOM 1953 C CA . ASP A 1 253 ? 26.373 14.626 -1.808 1.00 35.44 253 ASP A CA 1
ATOM 1954 C C . ASP A 1 253 ? 26.509 13.564 -0.686 1.00 35.44 253 ASP A C 1
ATOM 1956 O O . ASP A 1 253 ? 26.995 12.453 -0.901 1.00 35.44 253 ASP A O 1
ATOM 1960 N N . SER A 1 254 ? 26.065 13.874 0.535 1.00 37.62 254 SER A N 1
ATOM 1961 C CA . SER A 1 254 ? 26.041 12.920 1.654 1.00 37.62 254 SER A CA 1
ATOM 1962 C C . SER A 1 254 ? 24.836 13.116 2.575 1.00 37.62 254 SER A C 1
ATOM 1964 O O . SER A 1 254 ? 24.973 13.225 3.794 1.00 37.62 254 SER A O 1
ATOM 1966 N N . VAL A 1 255 ? 23.634 13.178 2.001 1.00 43.72 255 VAL A N 1
ATOM 1967 C CA . VAL A 1 255 ? 22.407 12.991 2.784 1.00 43.72 255 VAL A CA 1
ATOM 1968 C C . VAL A 1 255 ? 22.273 11.495 3.053 1.00 43.72 255 VAL A C 1
ATOM 1970 O O . VAL A 1 255 ? 22.129 10.721 2.103 1.00 43.72 255 VAL A O 1
ATOM 1973 N N . ASP A 1 256 ? 22.342 11.097 4.329 1.00 49.06 256 ASP A N 1
ATOM 1974 C CA . ASP A 1 256 ? 21.953 9.756 4.778 1.00 49.06 256 ASP A CA 1
ATOM 1975 C C . ASP A 1 256 ? 20.625 9.412 4.110 1.00 49.06 256 ASP A C 1
ATOM 1977 O O . ASP A 1 256 ? 19.588 10.039 4.348 1.00 49.06 256 ASP A O 1
ATOM 1981 N N . SER A 1 257 ? 20.686 8.472 3.175 1.00 61.28 257 SER A N 1
ATOM 1982 C CA . SER A 1 257 ? 19.507 8.087 2.427 1.00 61.28 257 SER A CA 1
ATOM 1983 C C . SER A 1 257 ? 18.539 7.418 3.396 1.00 61.28 257 SER A C 1
ATOM 1985 O O . SER A 1 257 ? 18.987 6.625 4.227 1.00 61.28 257 SER A O 1
ATOM 1987 N N . PRO A 1 258 ? 17.234 7.736 3.347 1.00 78.19 258 PRO A N 1
ATOM 1988 C CA . PRO A 1 258 ? 16.290 7.148 4.281 1.00 78.19 258 PRO A CA 1
ATOM 1989 C C . PRO A 1 258 ? 16.346 5.622 4.169 1.00 78.19 258 PRO A C 1
ATOM 1991 O O . PRO A 1 258 ? 16.217 5.081 3.070 1.00 78.19 258 PRO A O 1
ATOM 1994 N N . ASP A 1 259 ? 16.532 4.932 5.294 1.00 84.25 259 ASP A N 1
ATOM 1995 C CA . ASP A 1 259 ? 16.422 3.477 5.323 1.00 84.25 259 ASP A CA 1
ATOM 1996 C C . ASP A 1 259 ? 14.940 3.092 5.264 1.00 84.25 259 ASP A C 1
ATOM 1998 O O . ASP A 1 259 ? 14.161 3.349 6.186 1.00 84.25 259 ASP A O 1
ATOM 2002 N N . PHE A 1 260 ? 14.545 2.504 4.138 1.00 88.25 260 PHE A N 1
ATOM 2003 C CA . PHE A 1 260 ? 13.186 2.029 3.892 1.00 88.25 260 PHE A CA 1
ATOM 2004 C C . PHE A 1 260 ? 12.975 0.571 4.332 1.00 88.25 260 PHE A C 1
ATOM 2006 O O . PHE A 1 260 ? 11.885 0.035 4.131 1.00 88.25 260 PHE A O 1
ATOM 2013 N N . GLY A 1 261 ? 13.996 -0.089 4.892 1.00 88.56 261 GLY A N 1
ATOM 2014 C CA . GLY A 1 261 ? 13.931 -1.480 5.344 1.00 88.56 261 GLY A CA 1
ATOM 2015 C C . GLY A 1 261 ? 13.890 -2.505 4.208 1.00 88.56 261 GLY A C 1
ATOM 2016 O O . GLY A 1 261 ? 13.375 -3.609 4.387 1.00 88.56 261 GLY A O 1
ATOM 2017 N N . PHE A 1 262 ? 14.381 -2.151 3.017 1.00 92.06 262 PHE A N 1
ATOM 2018 C CA . PHE A 1 262 ? 14.454 -3.082 1.890 1.00 92.06 262 PHE A CA 1
ATOM 2019 C C . PHE A 1 262 ? 15.622 -4.065 2.029 1.00 92.06 262 PHE A C 1
ATOM 2021 O O . PHE A 1 262 ? 16.637 -3.776 2.656 1.00 92.06 262 PHE A O 1
ATOM 2028 N N . ASP A 1 263 ? 15.491 -5.230 1.387 1.00 91.38 263 ASP A N 1
ATOM 2029 C CA . ASP A 1 263 ? 16.584 -6.199 1.278 1.00 91.38 263 ASP A CA 1
ATOM 2030 C C . ASP A 1 263 ? 17.828 -5.546 0.627 1.00 91.38 263 ASP A C 1
ATOM 2032 O O . ASP A 1 263 ? 17.678 -4.909 -0.421 1.00 91.38 263 ASP A O 1
ATOM 2036 N N . PRO A 1 264 ? 19.050 -5.735 1.171 1.00 89.44 264 PRO A N 1
ATOM 2037 C CA . PRO A 1 264 ? 20.276 -5.107 0.655 1.00 89.44 264 PRO A CA 1
ATOM 2038 C C . PRO A 1 264 ? 20.642 -5.460 -0.795 1.00 89.44 264 PRO A C 1
ATOM 2040 O O . PRO A 1 264 ? 21.500 -4.823 -1.400 1.00 89.44 264 PRO A O 1
ATOM 2043 N N . SER A 1 265 ? 20.038 -6.503 -1.373 1.00 90.62 265 SER A N 1
ATOM 2044 C CA . SER A 1 265 ? 20.198 -6.836 -2.794 1.00 90.62 265 SER A CA 1
ATOM 2045 C C . SER A 1 265 ? 19.390 -5.930 -3.732 1.00 90.62 265 SER A C 1
ATOM 2047 O O . SER A 1 265 ? 19.570 -5.991 -4.956 1.00 90.62 265 SER A O 1
ATOM 2049 N N . LEU A 1 266 ? 18.488 -5.110 -3.187 1.00 94.50 266 LEU A N 1
ATOM 2050 C CA . LEU A 1 266 ? 17.727 -4.101 -3.912 1.00 94.50 266 LEU A CA 1
ATOM 2051 C C . LEU A 1 266 ? 18.462 -2.761 -3.900 1.00 94.50 266 LEU A C 1
ATOM 2053 O O . LEU A 1 266 ? 19.213 -2.436 -2.993 1.00 94.50 266 LEU A O 1
ATOM 2057 N N . THR A 1 267 ? 18.233 -1.968 -4.937 1.00 94.38 267 THR A N 1
ATOM 2058 C CA . THR A 1 267 ? 18.792 -0.624 -5.085 1.00 94.38 267 THR A CA 1
ATOM 2059 C C . THR A 1 267 ? 17.665 0.386 -4.991 1.00 94.38 267 THR A C 1
ATOM 2061 O O . THR A 1 267 ? 16.645 0.237 -5.672 1.00 94.38 267 THR A O 1
ATOM 2064 N N . VAL A 1 268 ? 17.849 1.424 -4.181 1.00 94.62 268 VAL A N 1
ATOM 2065 C CA . VAL A 1 268 ? 16.909 2.540 -4.102 1.00 94.62 268 VAL A CA 1
ATOM 2066 C C . VAL A 1 268 ? 17.384 3.674 -5.012 1.00 94.62 268 VAL A C 1
ATOM 2068 O O . VAL A 1 268 ? 18.574 3.964 -5.147 1.00 94.62 268 VAL A O 1
ATOM 2071 N N . PHE A 1 269 ? 16.424 4.269 -5.708 1.00 93.88 269 PHE A N 1
ATOM 2072 C CA . PHE A 1 269 ? 16.611 5.356 -6.650 1.00 93.88 269 PHE A CA 1
ATOM 2073 C C . PHE A 1 269 ? 15.755 6.542 -6.223 1.00 93.88 269 PHE A C 1
ATOM 2075 O O . PHE A 1 269 ? 14.565 6.392 -5.936 1.00 93.88 269 PHE A O 1
ATOM 2082 N N . HIS A 1 270 ? 16.355 7.720 -6.276 1.00 93.12 270 HIS A N 1
ATOM 2083 C CA . HIS A 1 270 ? 15.723 9.009 -6.107 1.00 93.12 270 HIS A CA 1
ATOM 2084 C C . HIS A 1 270 ? 16.188 9.997 -7.190 1.00 93.12 270 HIS A C 1
ATOM 2086 O O . HIS A 1 270 ? 16.951 10.925 -6.907 1.00 93.12 270 HIS A O 1
ATOM 2092 N N . PRO A 1 271 ? 15.769 9.822 -8.462 1.00 91.12 271 PRO A N 1
ATOM 2093 C CA . PRO A 1 271 ? 15.995 10.842 -9.474 1.00 91.12 271 PRO A CA 1
ATOM 2094 C C . PRO A 1 271 ? 15.373 12.161 -9.015 1.00 91.12 271 PRO A C 1
ATOM 2096 O O . PRO A 1 271 ? 14.205 12.195 -8.628 1.00 91.12 271 PRO A O 1
ATOM 2099 N N . THR A 1 272 ? 16.124 13.254 -9.124 1.00 88.44 272 THR A N 1
ATOM 2100 C CA . THR A 1 272 ? 15.729 14.600 -8.665 1.00 88.44 272 THR A CA 1
ATOM 2101 C C . THR A 1 272 ? 14.585 15.229 -9.464 1.00 88.44 272 THR A C 1
ATOM 2103 O O . THR A 1 272 ? 14.227 16.375 -9.221 1.00 88.44 272 THR A O 1
ATOM 2106 N N . GLY A 1 273 ? 14.041 14.531 -10.463 1.00 86.62 273 GLY A N 1
ATOM 2107 C CA . GLY A 1 273 ? 13.101 15.124 -11.408 1.00 86.62 273 GLY A CA 1
ATOM 2108 C C . GLY A 1 273 ? 13.761 16.130 -12.357 1.00 86.62 273 GLY A C 1
ATOM 2109 O O . GLY A 1 273 ? 14.970 16.367 -12.302 1.00 86.62 273 GLY A O 1
ATOM 2110 N N . GLY A 1 274 ? 12.977 16.666 -13.283 1.00 89.56 274 GLY A N 1
ATOM 2111 C CA . GLY A 1 274 ? 13.419 17.606 -14.303 1.00 89.56 274 GLY A CA 1
ATOM 2112 C C . GLY A 1 274 ? 12.833 17.320 -15.690 1.00 89.56 274 GLY A C 1
ATOM 2113 O O . GLY A 1 274 ? 11.975 16.443 -15.864 1.00 89.56 274 GLY A O 1
ATOM 2114 N N . PRO A 1 275 ? 13.342 18.016 -16.723 1.00 92.31 275 PRO A N 1
ATOM 2115 C CA . PRO A 1 275 ? 12.853 17.872 -18.085 1.00 92.31 275 PRO A CA 1
ATOM 2116 C C . PRO A 1 275 ? 13.019 16.449 -18.626 1.00 92.31 275 PRO A C 1
ATOM 2118 O O . PRO A 1 275 ? 14.111 15.868 -18.609 1.00 92.31 275 PRO A O 1
ATOM 2121 N N . ALA A 1 276 ? 11.936 15.929 -19.191 1.00 92.50 276 ALA A N 1
ATOM 2122 C CA . ALA A 1 276 ? 11.858 14.602 -19.772 1.00 92.50 276 ALA A CA 1
ATOM 2123 C C . ALA A 1 276 ? 11.081 14.607 -21.094 1.00 92.50 276 ALA A C 1
ATOM 2125 O O . ALA A 1 276 ? 10.198 15.437 -21.334 1.00 92.50 276 ALA A O 1
ATOM 2126 N N . GLU A 1 277 ? 11.409 13.646 -21.952 1.00 92.44 277 GLU A N 1
ATOM 2127 C CA . GLU A 1 277 ? 10.725 13.418 -23.223 1.00 92.44 277 GLU A CA 1
ATOM 2128 C C . GLU A 1 277 ? 10.210 11.985 -23.277 1.00 92.44 277 GLU A C 1
ATOM 2130 O O . GLU A 1 277 ? 10.989 11.032 -23.220 1.00 92.44 277 GLU A O 1
ATOM 2135 N N . GLY A 1 278 ? 8.890 11.844 -23.363 1.00 90.06 278 GLY A N 1
ATOM 2136 C CA . GLY A 1 278 ? 8.182 10.575 -23.382 1.00 90.06 278 GLY A CA 1
ATOM 2137 C C . GLY A 1 278 ? 7.550 10.278 -24.737 1.00 90.06 278 GLY A C 1
ATOM 2138 O O . GLY A 1 278 ? 6.992 11.162 -25.379 1.00 90.06 278 GLY A O 1
ATOM 2139 N N . GLN A 1 279 ? 7.569 9.016 -25.143 1.00 89.44 279 GLN A N 1
ATOM 2140 C CA . GLN A 1 279 ? 6.889 8.508 -26.327 1.00 89.44 279 GLN A CA 1
ATOM 2141 C C . GLN A 1 279 ? 6.150 7.214 -25.977 1.00 89.44 279 GLN A C 1
ATOM 2143 O O . GLN A 1 279 ? 6.661 6.364 -25.244 1.00 89.44 279 GLN A O 1
ATOM 2148 N N . VAL A 1 280 ? 4.928 7.067 -26.488 1.00 88.00 280 VAL A N 1
ATOM 2149 C CA . VAL A 1 280 ? 4.168 5.818 -26.363 1.00 88.00 280 VAL A CA 1
ATOM 2150 C C . VAL A 1 280 ? 4.562 4.887 -27.503 1.00 88.00 280 VAL A C 1
ATOM 2152 O O . VAL A 1 280 ? 4.542 5.281 -28.667 1.00 88.00 280 VAL A O 1
ATOM 2155 N N . ILE A 1 281 ? 4.911 3.655 -27.155 1.00 88.19 281 ILE A N 1
ATOM 2156 C CA . ILE A 1 281 ? 5.196 2.569 -28.089 1.00 88.19 281 ILE A CA 1
ATOM 2157 C C . ILE A 1 281 ? 4.018 1.607 -28.018 1.00 88.19 281 ILE A C 1
ATOM 2159 O O . ILE A 1 281 ? 3.588 1.243 -26.925 1.00 88.19 281 ILE A O 1
ATOM 2163 N N . GLU A 1 282 ? 3.497 1.219 -29.176 1.00 89.19 282 GLU A N 1
ATOM 2164 C CA . GLU A 1 282 ? 2.369 0.300 -29.312 1.00 89.19 282 GLU A CA 1
ATOM 2165 C C . GLU A 1 282 ? 2.756 -0.867 -30.218 1.00 89.19 282 GLU A C 1
ATOM 2167 O O . GLU A 1 282 ? 3.150 -0.646 -31.364 1.00 89.19 282 GLU A O 1
ATOM 2172 N N . ARG A 1 283 ? 2.650 -2.099 -29.718 1.00 91.19 283 ARG A N 1
ATOM 2173 C CA . ARG A 1 283 ? 3.003 -3.335 -30.436 1.00 91.19 283 ARG A CA 1
ATOM 2174 C C . ARG A 1 283 ? 2.054 -4.466 -30.076 1.00 91.19 283 ARG A C 1
ATOM 2176 O O . ARG A 1 283 ? 1.292 -4.372 -29.127 1.00 91.19 283 ARG A O 1
ATOM 2183 N N . GLU A 1 284 ? 2.119 -5.572 -30.796 1.00 90.44 284 GLU A N 1
ATOM 2184 C CA . GLU A 1 284 ? 1.314 -6.772 -30.563 1.00 90.44 284 GLU A CA 1
ATOM 2185 C C . GLU A 1 284 ? 1.601 -7.472 -29.223 1.00 90.44 284 GLU A C 1
ATOM 2187 O O . GLU A 1 284 ? 0.774 -8.242 -28.741 1.00 90.44 284 GLU A O 1
ATOM 2192 N N . SER A 1 285 ? 2.750 -7.208 -28.590 1.00 90.12 285 SER A N 1
ATOM 2193 C CA . SER A 1 285 ? 3.122 -7.823 -27.313 1.00 90.12 285 SER A CA 1
ATOM 2194 C C . SER A 1 285 ? 3.943 -6.895 -26.416 1.00 90.12 285 SER A C 1
ATOM 2196 O O . SER A 1 285 ? 4.581 -5.948 -26.880 1.00 90.12 285 SER A O 1
ATOM 2198 N N . LEU A 1 286 ? 3.967 -7.197 -25.110 1.00 88.06 286 LEU A N 1
ATOM 2199 C CA . LEU A 1 286 ? 4.821 -6.480 -24.158 1.00 88.06 286 LEU A CA 1
ATOM 2200 C C . LEU A 1 286 ? 6.305 -6.641 -24.513 1.00 88.06 286 LEU A C 1
ATOM 2202 O O . LEU A 1 286 ? 7.055 -5.679 -24.415 1.00 88.06 286 LEU A O 1
ATOM 2206 N N . THR A 1 287 ? 6.709 -7.827 -24.975 1.00 91.12 287 THR A N 1
ATOM 2207 C CA . THR A 1 287 ? 8.084 -8.090 -25.413 1.00 91.12 287 THR A CA 1
ATOM 2208 C C . THR A 1 287 ? 8.492 -7.169 -26.555 1.00 91.12 287 THR A C 1
ATOM 2210 O O . THR A 1 287 ? 9.465 -6.441 -26.402 1.00 91.12 287 THR A O 1
ATOM 2213 N N . ALA A 1 288 ? 7.700 -7.105 -27.629 1.00 91.75 288 ALA A N 1
ATOM 2214 C CA . ALA A 1 288 ? 7.986 -6.231 -28.768 1.00 91.75 288 ALA A CA 1
ATOM 2215 C C . ALA A 1 288 ? 8.035 -4.746 -28.370 1.00 91.75 288 ALA A C 1
ATOM 2217 O O . ALA A 1 288 ? 8.899 -3.996 -28.816 1.00 91.75 288 ALA A O 1
ATOM 2218 N N . CYS A 1 289 ? 7.137 -4.323 -27.476 1.00 91.69 289 CYS A N 1
ATOM 2219 C CA . CYS A 1 289 ? 7.150 -2.981 -26.899 1.00 91.69 289 CYS A CA 1
ATOM 2220 C C . CYS A 1 289 ? 8.460 -2.660 -26.164 1.00 91.69 289 CYS A C 1
ATOM 2222 O O . CYS A 1 289 ? 9.034 -1.589 -26.366 1.00 91.69 289 CYS A O 1
ATOM 2224 N N . PHE A 1 290 ? 8.922 -3.565 -25.298 1.00 91.50 290 PHE A N 1
ATOM 2225 C CA . PHE A 1 290 ? 10.161 -3.376 -24.549 1.00 91.50 290 PHE A CA 1
ATOM 2226 C C . PHE A 1 290 ? 11.397 -3.458 -25.450 1.00 91.50 290 PHE A C 1
ATOM 2228 O O . PHE A 1 290 ? 12.288 -2.631 -25.286 1.00 91.50 290 PHE A O 1
ATOM 2235 N N . ASP A 1 291 ? 11.444 -4.377 -26.415 1.00 92.00 291 ASP A N 1
ATOM 2236 C CA . ASP A 1 291 ? 12.561 -4.490 -27.362 1.00 92.00 291 ASP A CA 1
ATOM 2237 C C . ASP A 1 291 ? 12.753 -3.193 -28.162 1.00 92.00 291 ASP A C 1
ATOM 2239 O O . ASP A 1 291 ? 13.858 -2.645 -28.211 1.00 92.00 291 ASP A O 1
ATOM 2243 N N . ASP A 1 292 ? 11.668 -2.626 -28.696 1.00 93.94 292 ASP A N 1
ATOM 2244 C CA . ASP A 1 292 ? 11.724 -1.354 -29.418 1.00 93.94 292 ASP A CA 1
ATOM 2245 C C . ASP A 1 292 ? 12.126 -0.185 -28.517 1.00 93.94 292 ASP A C 1
ATOM 2247 O O . ASP A 1 292 ? 12.907 0.681 -28.924 1.00 93.94 292 ASP A O 1
ATOM 2251 N N . ALA A 1 293 ? 11.635 -0.167 -27.276 1.00 92.81 293 ALA A N 1
ATOM 2252 C CA . ALA A 1 293 ? 12.017 0.845 -26.302 1.00 92.81 293 ALA A CA 1
ATOM 2253 C C . ALA A 1 293 ? 13.516 0.773 -25.978 1.00 92.81 293 ALA A C 1
ATOM 2255 O O . ALA A 1 293 ? 14.192 1.799 -25.959 1.00 92.81 293 ALA A O 1
ATOM 2256 N N . LEU A 1 294 ? 14.063 -0.428 -25.774 1.00 90.88 294 LEU A N 1
ATOM 2257 C CA . LEU A 1 294 ? 15.491 -0.631 -25.520 1.00 90.88 294 LEU A CA 1
ATOM 2258 C C . LEU A 1 294 ? 16.336 -0.244 -26.744 1.00 90.88 294 LEU A C 1
ATOM 2260 O O . LEU A 1 294 ? 17.377 0.398 -26.591 1.00 90.88 294 LEU A O 1
ATOM 2264 N N . ALA A 1 295 ? 15.861 -0.520 -27.963 1.00 91.94 295 ALA A N 1
ATOM 2265 C CA . ALA A 1 295 ? 16.505 -0.049 -29.188 1.00 91.94 295 ALA A CA 1
ATOM 2266 C C . ALA A 1 295 ? 16.493 1.487 -29.309 1.00 91.94 295 ALA A C 1
ATOM 2268 O O . ALA A 1 295 ? 17.431 2.075 -29.850 1.00 91.94 295 ALA A O 1
ATOM 2269 N N . MET A 1 296 ? 15.449 2.160 -28.810 1.00 93.12 296 MET A N 1
ATOM 2270 C CA . MET A 1 296 ? 15.409 3.623 -28.706 1.00 93.12 296 MET A CA 1
ATOM 2271 C C . MET A 1 296 ? 16.408 4.155 -27.676 1.00 93.12 296 MET A C 1
ATOM 2273 O O . MET A 1 296 ? 17.107 5.123 -27.976 1.00 93.12 296 MET A O 1
ATOM 2277 N N . VAL A 1 297 ? 16.517 3.513 -26.506 1.00 92.44 297 VAL A N 1
ATOM 2278 C CA . VAL A 1 297 ? 17.498 3.867 -25.461 1.00 92.44 297 VAL A CA 1
ATOM 2279 C C . VAL A 1 297 ? 18.920 3.818 -26.014 1.00 92.44 297 VAL A C 1
ATOM 2281 O O . VAL A 1 297 ? 19.685 4.751 -25.793 1.00 92.44 297 VAL A O 1
ATOM 2284 N N . ALA A 1 298 ? 19.251 2.787 -26.796 1.00 89.62 298 ALA A N 1
ATOM 2285 C CA . ALA A 1 298 ? 20.575 2.622 -27.401 1.00 89.62 298 ALA A CA 1
ATOM 2286 C C . ALA A 1 298 ? 20.980 3.768 -28.354 1.00 89.62 298 ALA A C 1
ATOM 2288 O O . ALA A 1 298 ? 22.159 3.927 -28.655 1.00 89.62 298 ALA A O 1
ATOM 2289 N N . ARG A 1 299 ? 20.019 4.575 -28.830 1.00 91.00 299 ARG A N 1
ATOM 2290 C CA . ARG A 1 299 ? 20.263 5.751 -29.684 1.00 91.00 299 ARG A CA 1
ATOM 2291 C C . ARG A 1 299 ? 20.372 7.063 -28.902 1.00 91.00 299 ARG A C 1
ATOM 2293 O O . ARG A 1 299 ? 20.571 8.112 -29.514 1.00 91.00 299 ARG A O 1
ATOM 2300 N N . ASN A 1 300 ? 20.186 7.045 -27.583 1.00 91.94 300 ASN A N 1
ATOM 2301 C CA . ASN A 1 300 ? 20.335 8.245 -26.770 1.00 91.94 300 ASN A CA 1
ATOM 2302 C C . ASN A 1 300 ? 21.801 8.650 -26.653 1.00 91.94 300 ASN A C 1
ATOM 2304 O O . ASN A 1 300 ? 22.678 7.808 -26.517 1.00 91.94 300 ASN A O 1
ATOM 2308 N N . ASP A 1 301 ? 22.038 9.959 -26.613 1.00 93.94 301 ASP A N 1
ATOM 2309 C CA . ASP A 1 301 ? 23.291 10.527 -26.124 1.00 93.94 301 ASP A CA 1
ATOM 2310 C C . ASP A 1 301 ? 23.296 10.478 -24.580 1.00 93.94 301 ASP A C 1
ATOM 2312 O O . ASP A 1 301 ? 22.513 11.217 -23.970 1.00 93.94 301 ASP A O 1
ATOM 2316 N N . PRO A 1 302 ? 24.149 9.658 -23.929 1.00 92.94 302 PRO A N 1
ATOM 2317 C CA . PRO A 1 302 ? 24.177 9.511 -22.468 1.00 92.94 302 PRO A CA 1
ATOM 2318 C C . PRO A 1 302 ? 24.617 10.773 -21.715 1.00 92.94 302 PRO A C 1
ATOM 2320 O O . PRO A 1 302 ? 24.362 10.909 -20.514 1.00 92.94 302 PRO A O 1
ATOM 2323 N N . ASN A 1 303 ? 25.277 11.716 -22.393 1.00 92.56 303 ASN A N 1
ATOM 2324 C CA . ASN A 1 303 ? 25.656 12.987 -21.780 1.00 92.56 303 ASN A CA 1
ATOM 2325 C C . ASN A 1 303 ? 24.446 13.914 -21.656 1.00 92.56 303 ASN A C 1
ATOM 2327 O O . ASN A 1 303 ? 24.303 14.610 -20.651 1.00 92.56 303 ASN A O 1
ATOM 2331 N N . LYS A 1 304 ? 23.551 13.876 -22.649 1.00 94.00 304 LYS A N 1
ATOM 2332 C CA . LYS A 1 304 ? 22.313 14.663 -22.683 1.00 94.00 304 LYS A CA 1
ATOM 2333 C C . LYS A 1 304 ? 21.152 13.990 -21.947 1.00 94.00 304 LYS A C 1
ATOM 2335 O O . LYS A 1 304 ? 20.335 14.679 -21.340 1.00 94.00 304 LYS A O 1
ATOM 2340 N N . TRP A 1 305 ? 21.074 12.667 -22.036 1.00 95.19 305 TRP A N 1
ATOM 2341 C CA . TRP A 1 305 ? 20.018 11.825 -21.482 1.00 95.19 305 TRP A CA 1
ATOM 2342 C C . TRP A 1 305 ? 20.657 10.734 -20.615 1.00 95.19 305 TRP A C 1
ATOM 2344 O O . TRP A 1 305 ? 20.766 9.584 -21.051 1.00 95.19 305 TRP A O 1
ATOM 2354 N N . PRO A 1 306 ? 21.134 11.092 -19.409 1.00 93.69 306 PRO A N 1
ATOM 2355 C CA . PRO A 1 306 ? 21.843 10.181 -18.507 1.00 93.69 306 PRO A CA 1
ATOM 2356 C C . PRO A 1 306 ? 21.059 8.919 -18.157 1.00 93.69 306 PRO A C 1
ATOM 2358 O O . PRO A 1 306 ? 21.675 7.896 -17.866 1.00 93.69 306 PRO A O 1
ATOM 2361 N N . HIS A 1 307 ? 19.726 8.966 -18.195 1.00 94.94 307 HIS A N 1
ATOM 2362 C CA . HIS A 1 307 ? 18.912 7.785 -17.964 1.00 94.94 307 HIS A CA 1
ATOM 2363 C C . HIS A 1 307 ? 17.593 7.790 -18.730 1.00 94.94 307 HIS A C 1
ATOM 2365 O O . HIS A 1 307 ? 17.103 8.824 -19.200 1.00 94.94 307 HIS A O 1
ATOM 2371 N N . ALA A 1 308 ? 17.012 6.601 -18.844 1.00 96.00 308 ALA A N 1
ATOM 2372 C CA . ALA A 1 308 ? 15.724 6.372 -19.472 1.00 96.00 308 ALA A CA 1
ATOM 2373 C C . ALA A 1 308 ? 14.883 5.385 -18.657 1.00 96.00 308 ALA A C 1
ATOM 2375 O O . ALA A 1 308 ? 15.410 4.532 -17.948 1.00 96.00 308 ALA A O 1
ATOM 2376 N N . THR A 1 309 ? 13.565 5.478 -18.783 1.00 95.19 309 THR A N 1
ATOM 2377 C CA . THR A 1 309 ? 12.613 4.535 -18.191 1.00 95.19 309 THR A CA 1
ATOM 2378 C C . THR A 1 309 ? 11.697 3.977 -19.268 1.00 95.19 309 THR A C 1
ATOM 2380 O O . THR A 1 309 ? 11.175 4.731 -20.090 1.00 95.19 309 THR A O 1
ATOM 2383 N N . VAL A 1 310 ? 11.462 2.671 -19.235 1.00 94.00 310 VAL A N 1
ATOM 2384 C CA . VAL A 1 310 ? 10.456 1.985 -20.050 1.00 94.00 310 VAL A CA 1
ATOM 2385 C C . VAL A 1 310 ? 9.383 1.461 -19.112 1.00 94.00 310 VAL A C 1
ATOM 2387 O O . VAL A 1 310 ? 9.631 0.521 -18.357 1.00 94.00 310 VAL A O 1
ATOM 2390 N N . CYS A 1 311 ? 8.213 2.089 -19.138 1.00 89.50 311 CYS A N 1
ATOM 2391 C CA . CYS A 1 311 ? 7.148 1.866 -18.169 1.00 89.50 311 CYS A CA 1
ATOM 2392 C C . CYS A 1 311 ? 5.939 1.205 -18.822 1.00 89.50 311 CYS A C 1
ATOM 2394 O O . CYS A 1 311 ? 5.495 1.627 -19.893 1.00 89.50 311 CYS A O 1
ATOM 2396 N N . GLU A 1 312 ? 5.324 0.254 -18.127 1.00 83.50 312 GLU A N 1
ATOM 2397 C CA . GLU A 1 312 ? 3.940 -0.109 -18.433 1.00 83.50 312 GLU A CA 1
ATOM 2398 C C . GLU A 1 312 ? 3.036 1.120 -18.222 1.00 83.50 312 GLU A C 1
ATOM 2400 O O . GLU A 1 312 ? 3.228 1.887 -17.275 1.00 83.50 312 GLU A O 1
ATOM 2405 N N . ILE A 1 313 ? 2.039 1.311 -19.088 1.00 75.75 313 ILE A N 1
ATOM 2406 C CA . ILE A 1 313 ? 0.994 2.323 -18.883 1.00 75.75 313 ILE A CA 1
ATOM 2407 C C . ILE A 1 313 ? -0.345 1.645 -18.608 1.00 75.75 313 ILE A C 1
ATOM 2409 O O . ILE A 1 313 ? -0.636 0.579 -19.151 1.00 75.75 313 ILE A O 1
ATOM 2413 N N . TRP A 1 314 ? -1.186 2.278 -17.785 1.00 60.81 314 TRP A N 1
ATOM 2414 C CA . TRP A 1 314 ? -2.563 1.825 -17.568 1.00 60.81 314 TRP A CA 1
ATOM 2415 C C . TRP A 1 314 ? -3.299 1.693 -18.909 1.00 60.81 314 TRP A C 1
ATOM 2417 O O . TRP A 1 314 ? -2.984 2.430 -19.841 1.00 60.81 314 TRP A O 1
ATOM 2427 N N . GLY A 1 315 ? -4.277 0.790 -19.044 1.00 58.25 315 GLY A N 1
ATOM 2428 C CA . GLY A 1 315 ? -4.965 0.530 -20.320 1.00 58.25 315 GLY A CA 1
ATOM 2429 C C . GLY A 1 315 ? -3.991 0.177 -21.449 1.00 58.25 315 GLY A C 1
ATOM 2430 O O . GLY A 1 315 ? -4.075 0.744 -22.545 1.00 58.25 315 GLY A O 1
ATOM 2431 N N . SER A 1 316 ? -3.021 -0.682 -21.127 1.00 60.66 316 SER A N 1
ATOM 2432 C CA . SER A 1 316 ? -1.979 -1.162 -22.031 1.00 60.66 316 SER A CA 1
ATOM 2433 C C . SER A 1 316 ? -2.567 -1.847 -23.256 1.00 60.66 316 SER A C 1
ATOM 2435 O O . SER A 1 316 ? -1.923 -1.808 -24.288 1.00 60.66 316 SER A O 1
ATOM 2437 N N . HIS A 1 317 ? -3.786 -2.381 -23.177 1.00 62.59 317 HIS A N 1
ATOM 2438 C CA . HIS A 1 317 ? -4.467 -2.992 -24.308 1.00 62.59 317 HIS A CA 1
ATOM 2439 C C . HIS A 1 317 ? -5.315 -1.979 -25.083 1.00 62.59 317 HIS A C 1
ATOM 2441 O O . HIS A 1 317 ? -6.143 -1.269 -24.507 1.00 62.59 317 HIS A O 1
ATOM 2447 N N . THR A 1 318 ? -5.094 -1.892 -26.389 1.00 66.81 318 THR A N 1
ATOM 2448 C CA . THR A 1 318 ? -6.003 -1.230 -27.329 1.00 66.81 318 THR A CA 1
ATOM 2449 C C . THR A 1 318 ? -7.214 -2.125 -27.613 1.00 66.81 318 THR A C 1
ATOM 2451 O O . THR A 1 318 ? -7.218 -3.310 -27.278 1.00 66.81 318 THR A O 1
ATOM 2454 N N . ALA A 1 319 ? -8.260 -1.573 -28.236 1.00 72.00 319 ALA A N 1
ATOM 2455 C CA . ALA A 1 319 ? -9.463 -2.338 -28.584 1.00 72.00 319 ALA A CA 1
ATOM 2456 C C . ALA A 1 319 ? -9.176 -3.513 -29.544 1.00 72.00 319 ALA A C 1
ATOM 2458 O O . ALA A 1 319 ? -9.892 -4.508 -29.523 1.00 72.00 319 ALA A O 1
ATOM 2459 N N . ASP A 1 320 ? -8.109 -3.420 -30.342 1.00 78.06 320 ASP A N 1
ATOM 2460 C CA . ASP A 1 320 ? -7.604 -4.472 -31.231 1.00 78.06 320 ASP A CA 1
ATOM 2461 C C . ASP A 1 320 ? -6.569 -5.404 -30.564 1.00 78.06 320 ASP A C 1
ATOM 2463 O O . ASP A 1 320 ? -5.973 -6.245 -31.230 1.00 78.06 320 ASP A O 1
ATOM 2467 N N . GLY A 1 321 ? -6.361 -5.289 -29.246 1.00 77.75 321 GLY A N 1
ATOM 2468 C CA . GLY A 1 321 ? -5.554 -6.219 -28.449 1.00 77.75 321 GLY A CA 1
ATOM 2469 C C . GLY A 1 321 ? -4.053 -5.915 -28.372 1.00 77.75 321 GLY A C 1
ATOM 2470 O O . GLY A 1 321 ? -3.332 -6.657 -27.702 1.00 77.75 321 GLY A O 1
ATOM 2471 N N . ARG A 1 322 ? -3.568 -4.826 -28.985 1.00 83.81 322 ARG A N 1
ATOM 2472 C CA . ARG A 1 322 ? -2.155 -4.408 -28.919 1.00 83.81 322 ARG A CA 1
ATOM 2473 C C . ARG A 1 322 ? -1.796 -3.870 -27.547 1.00 83.81 322 ARG A C 1
ATOM 2475 O O . ARG A 1 322 ? -2.626 -3.285 -26.868 1.00 83.81 322 ARG A O 1
ATOM 2482 N N . VAL A 1 323 ? -0.537 -4.026 -27.169 1.00 85.00 323 VAL A N 1
ATOM 2483 C CA . VAL A 1 323 ? 0.053 -3.586 -25.908 1.00 85.00 323 VAL A CA 1
ATOM 2484 C C . VAL A 1 323 ? 0.744 -2.233 -26.080 1.00 85.00 323 VAL A C 1
ATOM 2486 O O . VAL A 1 323 ? 1.383 -1.985 -27.098 1.00 85.00 323 VAL A O 1
ATOM 2489 N N . ARG A 1 324 ? 0.687 -1.377 -25.057 1.00 86.06 324 ARG A N 1
ATOM 2490 C CA . ARG A 1 324 ? 1.392 -0.093 -25.006 1.00 86.06 324 ARG A CA 1
ATOM 2491 C C . ARG A 1 324 ? 2.327 0.025 -23.811 1.00 86.06 324 ARG A C 1
ATOM 2493 O O . ARG A 1 324 ? 1.959 -0.332 -22.691 1.00 86.06 324 ARG A O 1
ATOM 2500 N N . VAL A 1 325 ? 3.495 0.616 -24.046 1.00 89.62 325 VAL A N 1
ATOM 2501 C CA . VAL A 1 325 ? 4.452 1.057 -23.017 1.00 89.62 325 VAL A CA 1
ATOM 2502 C C . VAL A 1 325 ? 4.839 2.510 -23.264 1.00 89.62 325 VAL A C 1
ATOM 2504 O O . VAL A 1 325 ? 4.703 3.024 -24.375 1.00 89.62 325 VAL A O 1
ATOM 2507 N N . ARG A 1 326 ? 5.328 3.194 -22.232 1.00 90.19 326 ARG A N 1
ATOM 2508 C CA . ARG A 1 326 ? 5.908 4.530 -22.363 1.00 90.19 326 ARG A CA 1
ATOM 2509 C C . ARG A 1 326 ? 7.414 4.441 -22.202 1.00 90.19 326 ARG A C 1
ATOM 2511 O O . ARG A 1 326 ? 7.904 4.049 -21.150 1.00 90.19 326 ARG A O 1
ATOM 2518 N N . TYR A 1 327 ? 8.122 4.845 -23.240 1.00 93.38 327 TYR A N 1
ATOM 2519 C CA . TYR A 1 327 ? 9.542 5.137 -23.178 1.00 93.38 327 TYR A CA 1
ATOM 2520 C C . TYR A 1 327 ? 9.717 6.607 -22.792 1.00 93.38 327 TYR A C 1
ATOM 2522 O O . TYR A 1 327 ? 9.097 7.468 -23.409 1.00 93.38 327 TYR A O 1
ATOM 2530 N N . THR A 1 328 ? 10.553 6.899 -21.800 1.00 93.69 328 THR A N 1
ATOM 2531 C CA . THR A 1 328 ? 10.876 8.267 -21.382 1.00 93.69 328 THR A CA 1
ATOM 2532 C C . THR A 1 328 ? 12.378 8.414 -21.207 1.00 93.69 328 THR A C 1
ATOM 2534 O O . THR A 1 328 ? 12.995 7.596 -20.531 1.00 93.69 328 THR A O 1
ATOM 2537 N N . ARG A 1 329 ? 12.964 9.471 -21.770 1.00 95.25 329 ARG A N 1
ATOM 2538 C CA . ARG A 1 329 ? 14.352 9.883 -21.514 1.00 95.25 329 ARG A CA 1
ATOM 2539 C C . ARG A 1 329 ? 14.386 11.113 -20.614 1.00 95.25 329 ARG A C 1
ATOM 2541 O O . ARG A 1 329 ? 13.571 12.018 -20.788 1.00 95.25 329 ARG A O 1
ATOM 2548 N N . HIS A 1 330 ? 15.328 11.141 -19.677 1.00 95.06 330 HIS A N 1
ATOM 2549 C CA . HIS A 1 330 ? 15.374 12.114 -18.582 1.00 95.06 330 HIS A CA 1
ATOM 2550 C C . HIS A 1 330 ? 16.686 12.890 -18.589 1.00 95.06 330 HIS A C 1
ATOM 2552 O O . HIS A 1 330 ? 17.739 12.315 -18.872 1.00 95.06 330 HIS A O 1
ATOM 2558 N N . ARG A 1 331 ? 16.634 14.194 -18.290 1.00 93.38 331 ARG A N 1
ATOM 2559 C CA . ARG A 1 331 ? 17.842 15.031 -18.186 1.00 93.38 331 ARG A CA 1
ATOM 2560 C C . ARG A 1 331 ? 18.528 14.968 -16.822 1.00 93.38 331 ARG A C 1
ATOM 2562 O O . ARG A 1 331 ? 19.702 15.311 -16.734 1.00 93.38 331 ARG A O 1
ATOM 2569 N N . CYS A 1 332 ? 17.818 14.558 -15.776 1.00 90.00 332 CYS A N 1
ATOM 2570 C CA . CYS A 1 332 ? 18.372 14.427 -14.432 1.00 90.00 332 CYS A CA 1
ATOM 2571 C C . CYS A 1 332 ? 19.159 13.125 -14.245 1.00 90.00 332 CYS A C 1
ATOM 2573 O O . CYS A 1 332 ? 19.023 12.182 -15.022 1.00 90.00 332 CYS A O 1
ATOM 2575 N N . GLY A 1 333 ? 20.002 13.068 -13.214 1.00 87.62 333 GLY A N 1
ATOM 2576 C CA . GLY A 1 333 ? 20.723 11.846 -12.855 1.00 87.62 333 GLY A CA 1
ATOM 2577 C C . GLY A 1 333 ? 19.791 10.726 -12.379 1.00 87.62 333 GLY A C 1
ATOM 2578 O O . GLY A 1 333 ? 18.641 10.965 -12.022 1.00 87.62 333 GLY A O 1
ATOM 2579 N N . VAL A 1 334 ? 20.311 9.496 -12.354 1.00 85.12 334 VAL A N 1
ATOM 2580 C CA . VAL A 1 334 ? 19.592 8.314 -11.839 1.00 85.12 334 VAL A CA 1
ATOM 2581 C C . VAL A 1 334 ? 19.349 8.403 -10.324 1.00 85.12 334 VAL A C 1
ATOM 2583 O O . VAL A 1 334 ? 18.395 7.808 -9.835 1.00 85.12 334 VAL A O 1
ATOM 2586 N N . GLY A 1 335 ? 20.200 9.146 -9.599 1.00 82.44 335 GLY A N 1
ATOM 2587 C CA . GLY A 1 335 ? 20.073 9.402 -8.160 1.00 82.44 335 GLY A CA 1
ATOM 2588 C C . GLY A 1 335 ? 20.053 8.116 -7.337 1.00 82.44 335 GLY A C 1
ATOM 2589 O O . GLY A 1 335 ? 19.020 7.764 -6.792 1.00 82.44 335 GLY A O 1
ATOM 2590 N N . ARG A 1 336 ? 21.152 7.357 -7.294 1.00 82.00 336 ARG A N 1
ATOM 2591 C CA . ARG A 1 336 ? 21.194 6.101 -6.527 1.00 82.00 336 ARG A CA 1
ATOM 2592 C C . ARG A 1 336 ? 21.522 6.381 -5.071 1.00 82.00 336 ARG A C 1
ATOM 2594 O O . ARG A 1 336 ? 22.459 7.124 -4.798 1.00 82.00 336 ARG A O 1
ATOM 2601 N N . THR A 1 337 ? 20.803 5.729 -4.178 1.00 72.88 337 THR A N 1
ATOM 2602 C CA . THR A 1 337 ? 21.108 5.705 -2.751 1.00 72.88 337 THR A CA 1
ATOM 2603 C C . THR A 1 337 ? 21.658 4.321 -2.408 1.00 72.88 337 THR A C 1
ATOM 2605 O O . THR A 1 337 ? 21.098 3.321 -2.872 1.00 72.88 337 THR A O 1
ATOM 2608 N N . ALA A 1 338 ? 22.800 4.285 -1.715 1.00 46.72 338 ALA A N 1
ATOM 2609 C CA . ALA A 1 338 ? 23.540 3.060 -1.402 1.00 46.72 338 ALA A CA 1
ATOM 2610 C C . ALA A 1 338 ? 22.805 2.168 -0.400 1.00 46.72 338 ALA A C 1
ATOM 2612 O O . ALA A 1 338 ? 22.134 2.734 0.491 1.00 46.72 338 ALA A O 1
#

InterPro domains:
  IPR000551 MerR-type HTH domain [PF13411] (9-72)
  IPR000551 MerR-type HTH domain [PS50937] (7-77)
  IPR000551 MerR-type HTH domain [SM00422] (8-78)
  IPR009061 Putative DNA-binding domain superfamily [SSF46955] (7-112)
  IPR047057 MerR transcriptional regulator [PTHR30204] (5-120)

pLDDT: mean 76.85, std 24.07, range [23.09, 96.81]